Protein AF-A0A967D1V6-F1 (afdb_monomer)

Solvent-accessible surface area (backbone atoms only — not comparable to full-atom values): 13080 Å² total; per-residue (Å²): 108,70,68,60,48,43,65,72,72,38,47,68,62,53,46,51,56,51,61,68,43,44,42,32,48,25,26,16,44,15,38,32,35,36,51,56,28,43,52,64,69,48,50,85,86,68,91,74,77,91,52,61,77,61,50,56,58,48,54,73,52,49,85,46,85,62,50,64,58,55,52,51,50,52,51,53,54,54,52,47,70,74,40,61,78,92,48,40,65,54,30,52,52,26,25,51,49,18,46,49,53,45,52,50,49,51,50,48,28,56,50,35,40,59,50,28,75,75,36,96,59,70,64,72,45,48,49,48,28,53,46,54,49,51,51,51,52,49,51,48,52,51,51,55,53,54,54,55,37,48,77,79,41,65,50,62,68,58,41,51,51,53,51,50,51,49,54,52,50,52,50,52,50,52,52,53,42,57,75,67,65,56,70,87,76,50,83,60,50,62,57,35,48,43,54,43,41,37,53,47,15,53,48,26,50,47,45,53,72,42,92,64,59,56,70,57,59,53,44,51,46,52,51,48,48,47,50,40,51,52,52,48,52,52,52,51,56,56,62,75,73,112

Sequence (242 aa):
FAAMHLALSDPDEYSRIIGEAHGPISAFGGTFLMMVALKFFIDEDKSVDWIVGLETRLRRVSSIRGFEIAFVLIIIIAICHFLPEYKHAAFLMSAIMGLLVFMLVDGLGAYLDNIASNTAAMGARGGLGAFLYLEVLDASFSFDGVIGAFALTTNILLIAIGLGIGAMYVRSMTIMLVERGTLAEFLYLEHGAFYSIFSLSIIMFLQSLFHVPEILTGGIGIVLIGLAFYKSIQHNKANAAS

Radius of gyration: 20.05 Å; Cα contacts (8 Å, |Δi|>4): 182; chains: 1; bounding box: 51×46×55 Å

Secondary structure (DSSP, 8-state):
-HHHHHHHH-HHHHHHHHHHHHHHHHHHHHHHHHHHHHHHHH-TT-S--SSHHHHHHHHTTTTSTTHHHHHHHHHHHHHHHHS-GGGHHHHHHHHHHHHHHHHHHHHHHHHHHHHHHHSS-TTTTHHHHHHHHHHHHHHHHHHHHHHHHHHH---HHHHHHHHHHHHHHHHHHHHHHHHTTGGGG-TTHHHHHHHHHHHHHHHHHHHTTS---HHHHHHHHHHHHHHHHHHHHHHHHHHTT-

Nearest PDB structures (foldseek):
  4nqi-assembly2_C  TM=2.176E-01  e=5.664E-01  Dictyostelium discoideum
  7vcf-assembly1_W  TM=3.851E-01  e=7.035E+00  Chlamydomonas reinhardtii
  4nqi-assembly1_B  TM=2.012E-01  e=1.333E+00  Dictyostelium discoideum

Foldseek 3Di:
DVVVCCLVPPLPVVLVVVVVCLLLLLLLLLLLLLLVLLCVLLDPPDPDDPPCVVSVVSVVVSVDPCPSVVVSVVLLVVLLVLADPVCNVSSVVSNVVSVVLNCVLVVLLVVQCVVCVVDVPVPDRNVVSVVVVVVVNVVSVVSVQLSLVSVVDSNPVVSCVVVVVVVVVVVVVVVVCVVVVVPVQLPQQVVLVSVLSNLLSVVSSVCSNPPDNVCVNVVVSCVSNVVSVVVSVVVVVVVVVD

pLDDT: mean 70.45, std 13.35, range [38.53, 92.56]

Mean predicted aligned error: 12.5 Å

Structure (mmCIF, N/CA/C/O backbone):
data_AF-A0A967D1V6-F1
#
_entry.id   AF-A0A967D1V6-F1
#
loop_
_atom_site.group_PDB
_atom_site.id
_atom_site.type_symbol
_atom_site.label_atom_id
_atom_site.label_alt_id
_atom_site.label_comp_id
_atom_site.label_asym_id
_atom_site.label_entity_id
_atom_site.label_seq_id
_atom_site.pdbx_PDB_ins_code
_atom_site.Cartn_x
_atom_site.Cartn_y
_atom_site.Cartn_z
_atom_site.occupancy
_atom_site.B_iso_or_equiv
_atom_site.auth_seq_id
_atom_site.auth_comp_id
_atom_site.auth_asym_id
_atom_site.auth_atom_id
_atom_site.pdbx_PDB_model_num
ATOM 1 N N . PHE A 1 1 ? 9.064 23.057 -10.097 1.00 45.25 1 PHE A N 1
ATOM 2 C CA . PHE A 1 1 ? 8.672 23.887 -11.258 1.00 45.25 1 PHE A CA 1
ATOM 3 C C . PHE A 1 1 ? 8.813 23.161 -12.596 1.00 45.25 1 PHE A C 1
ATOM 5 O O . PHE A 1 1 ? 7.849 23.186 -13.345 1.00 45.25 1 PHE A O 1
ATOM 12 N N . ALA A 1 2 ? 9.911 22.440 -12.877 1.00 52.19 2 ALA A N 1
ATOM 13 C CA . ALA A 1 2 ? 10.034 21.628 -14.102 1.00 52.19 2 ALA A CA 1
ATOM 14 C C . ALA A 1 2 ? 8.954 20.531 -14.235 1.00 52.19 2 ALA A C 1
ATOM 16 O O . ALA A 1 2 ? 8.352 20.404 -15.290 1.00 52.19 2 ALA A O 1
ATOM 17 N N . ALA A 1 3 ? 8.620 19.823 -13.148 1.00 47.97 3 ALA A N 1
ATOM 18 C CA . ALA A 1 3 ? 7.552 18.813 -13.149 1.00 47.97 3 ALA A CA 1
ATOM 19 C C . ALA A 1 3 ? 6.151 19.395 -13.431 1.00 47.97 3 ALA A C 1
ATOM 21 O O . ALA A 1 3 ? 5.335 18.754 -14.078 1.00 47.97 3 ALA A O 1
ATOM 22 N N . MET A 1 4 ? 5.890 20.630 -12.990 1.00 50.59 4 MET A N 1
ATOM 23 C CA . MET A 1 4 ? 4.612 21.312 -13.226 1.00 50.59 4 MET A CA 1
ATOM 24 C C . MET A 1 4 ? 4.506 21.832 -14.665 1.00 50.59 4 MET A C 1
ATOM 26 O O . MET A 1 4 ? 3.420 21.840 -15.227 1.00 50.59 4 MET A O 1
ATOM 30 N N . HIS A 1 5 ? 5.629 22.227 -15.275 1.00 52.19 5 HIS A N 1
ATOM 31 C CA . HIS A 1 5 ? 5.665 22.609 -16.686 1.00 52.19 5 HIS A CA 1
ATOM 32 C C . HIS A 1 5 ? 5.600 21.382 -17.608 1.00 52.19 5 HIS A C 1
ATOM 34 O O . HIS A 1 5 ? 4.889 21.423 -18.599 1.00 52.19 5 HIS A O 1
ATOM 40 N N . LEU A 1 6 ? 6.238 20.264 -17.244 1.00 51.34 6 LEU A N 1
ATOM 41 C CA . LEU A 1 6 ? 6.146 18.999 -17.984 1.00 51.34 6 LEU A CA 1
ATOM 42 C C . LEU A 1 6 ? 4.724 18.408 -17.939 1.00 51.34 6 LEU A C 1
ATOM 44 O O . LEU A 1 6 ? 4.203 17.999 -18.968 1.00 51.34 6 LEU A O 1
ATOM 48 N N . ALA A 1 7 ? 4.060 18.457 -16.778 1.00 51.53 7 ALA A N 1
ATOM 49 C CA . ALA A 1 7 ? 2.675 17.999 -16.625 1.00 51.53 7 ALA A CA 1
ATOM 50 C C . ALA A 1 7 ? 1.642 18.849 -17.396 1.00 51.53 7 ALA A C 1
ATOM 52 O O . ALA A 1 7 ? 0.536 18.377 -17.649 1.00 51.53 7 ALA A O 1
ATOM 53 N N . LEU A 1 8 ? 1.980 20.098 -17.747 1.00 54.97 8 LEU A N 1
ATOM 54 C CA . LEU A 1 8 ? 1.104 21.014 -18.490 1.00 54.97 8 LEU A CA 1
ATOM 55 C C . LEU A 1 8 ? 1.452 21.117 -19.983 1.00 54.97 8 LEU A C 1
ATOM 57 O O . LEU A 1 8 ? 0.571 21.467 -20.764 1.00 54.97 8 LEU A O 1
ATOM 61 N N . SER A 1 9 ? 2.700 20.836 -20.372 1.00 57.09 9 SER A N 1
ATOM 62 C CA . SER A 1 9 ? 3.180 21.010 -21.749 1.00 57.09 9 SER A CA 1
ATOM 63 C C . SER A 1 9 ? 3.196 19.716 -22.571 1.00 57.09 9 SER A C 1
ATOM 65 O O . SER A 1 9 ? 2.951 19.810 -23.766 1.00 57.09 9 SER A O 1
ATOM 67 N N . ASP A 1 10 ? 3.411 18.536 -21.964 1.00 58.25 10 ASP A N 1
ATOM 68 C CA . ASP A 1 10 ? 3.432 17.239 -22.675 1.00 58.25 10 ASP A CA 1
ATOM 69 C C . ASP A 1 10 ? 2.822 16.095 -21.830 1.00 58.25 10 ASP A C 1
ATOM 71 O O . ASP A 1 10 ? 3.537 15.306 -21.198 1.00 58.25 10 ASP A O 1
ATOM 75 N N . PRO A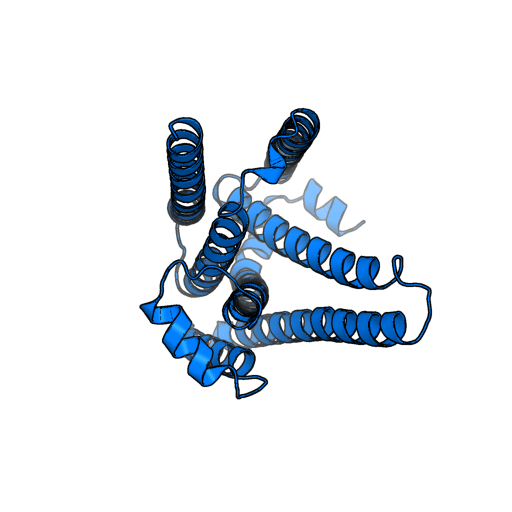 1 11 ? 1.480 15.969 -21.818 1.00 58.88 11 PRO A N 1
ATOM 76 C CA . PRO A 1 11 ? 0.772 14.900 -21.104 1.00 58.88 11 PRO A CA 1
ATOM 77 C C . PRO A 1 11 ? 1.202 13.490 -21.542 1.00 58.88 11 PRO A C 1
ATOM 79 O O . PRO A 1 11 ? 1.261 12.572 -20.722 1.00 58.88 11 PRO A O 1
ATOM 82 N N . ASP A 1 12 ? 1.548 13.328 -22.822 1.00 57.88 12 ASP A N 1
ATOM 83 C CA . ASP A 1 12 ? 1.896 12.036 -23.420 1.00 57.88 12 ASP A CA 1
ATOM 84 C C . ASP A 1 12 ? 3.281 11.535 -22.977 1.00 57.88 12 ASP A C 1
ATOM 86 O O . ASP A 1 12 ? 3.463 10.345 -22.704 1.00 57.88 12 ASP A O 1
ATOM 90 N N . GLU A 1 13 ? 4.263 12.432 -22.825 1.00 58.72 13 GLU A N 1
ATOM 91 C CA . GLU A 1 13 ? 5.601 12.058 -22.356 1.00 58.72 13 GLU A CA 1
ATOM 92 C C . GLU A 1 13 ? 5.607 11.728 -20.856 1.00 58.72 13 GLU A C 1
ATOM 94 O O . GLU A 1 13 ? 6.253 10.766 -20.432 1.00 58.72 13 GLU A O 1
ATOM 99 N N . TYR A 1 14 ? 4.812 12.445 -20.057 1.00 58.09 14 TYR A N 1
ATOM 100 C CA . TYR A 1 14 ? 4.611 12.120 -18.644 1.00 58.09 14 TYR A CA 1
ATOM 101 C C . TYR A 1 14 ? 3.912 10.764 -18.459 1.00 58.09 14 TYR A C 1
ATOM 103 O O . TYR A 1 14 ? 4.346 9.951 -17.640 1.00 58.09 14 TYR A O 1
ATOM 111 N N . SER A 1 15 ? 2.885 10.476 -19.268 1.00 56.59 15 SER A N 1
ATOM 112 C CA . SER A 1 15 ? 2.184 9.187 -19.241 1.00 56.59 15 SER A CA 1
ATOM 113 C C . SER A 1 15 ? 3.104 8.017 -19.608 1.00 56.59 15 SER A C 1
ATOM 115 O O . SER A 1 15 ? 2.985 6.942 -19.023 1.00 56.59 15 SER A O 1
ATOM 117 N N . ARG A 1 16 ? 4.051 8.216 -20.537 1.00 60.03 16 ARG A N 1
ATOM 118 C CA . ARG A 1 16 ? 5.054 7.202 -20.900 1.00 60.03 16 ARG A CA 1
ATOM 119 C C . ARG A 1 16 ? 6.014 6.900 -19.745 1.00 60.03 16 ARG A C 1
ATOM 121 O O . ARG A 1 16 ? 6.248 5.734 -19.442 1.00 60.03 16 ARG A O 1
ATOM 128 N N . ILE A 1 17 ? 6.522 7.935 -19.074 1.00 63.34 17 ILE A N 1
ATOM 129 C CA . ILE A 1 17 ? 7.435 7.787 -17.927 1.00 63.34 17 ILE A CA 1
ATOM 130 C C . ILE A 1 17 ? 6.728 7.101 -16.746 1.00 63.34 17 ILE A C 1
ATOM 132 O O . ILE A 1 17 ? 7.311 6.228 -16.103 1.00 63.34 17 ILE A O 1
ATOM 136 N N . ILE A 1 18 ? 5.461 7.440 -16.480 1.00 59.78 18 ILE A N 1
ATOM 137 C CA . ILE A 1 18 ? 4.664 6.771 -15.439 1.00 59.78 18 ILE A CA 1
ATOM 138 C C . ILE A 1 18 ? 4.352 5.316 -15.805 1.00 59.78 18 ILE A C 1
ATOM 140 O O . ILE A 1 18 ? 4.441 4.445 -14.939 1.00 59.78 18 ILE A O 1
ATOM 144 N N . GLY A 1 19 ? 4.056 5.027 -17.075 1.00 60.06 19 GLY A N 1
ATOM 145 C CA . GLY A 1 19 ? 3.835 3.658 -17.550 1.00 60.06 19 GLY A CA 1
ATOM 146 C C . GLY A 1 19 ? 5.054 2.751 -17.347 1.00 60.06 19 GLY A C 1
ATOM 147 O O . GLY A 1 19 ? 4.911 1.599 -16.942 1.00 60.06 19 GLY A O 1
ATOM 148 N N . GLU A 1 20 ? 6.267 3.274 -17.546 1.00 62.12 20 GLU A N 1
ATOM 149 C CA . GLU A 1 20 ? 7.513 2.540 -17.275 1.00 62.12 20 GLU A CA 1
ATOM 150 C C . GLU A 1 20 ? 7.802 2.384 -15.773 1.00 62.12 20 GLU A C 1
ATOM 152 O O . GLU A 1 20 ? 8.366 1.371 -15.349 1.00 62.12 20 GLU A O 1
ATOM 157 N N . ALA A 1 21 ? 7.364 3.342 -14.950 1.00 64.31 21 ALA A N 1
ATOM 158 C CA . ALA A 1 21 ? 7.509 3.291 -13.499 1.00 64.31 21 ALA A CA 1
ATOM 159 C C . ALA A 1 21 ? 6.519 2.330 -12.811 1.00 64.31 21 ALA A C 1
ATOM 161 O O . ALA A 1 21 ? 6.748 1.967 -11.659 1.00 64.31 21 ALA A O 1
ATOM 162 N N . HIS A 1 22 ? 5.468 1.862 -13.497 1.00 65.56 22 HIS A N 1
ATOM 163 C CA . HIS A 1 22 ? 4.421 1.015 -12.910 1.00 65.56 22 HIS A CA 1
ATOM 164 C C . HIS A 1 22 ? 4.969 -0.234 -12.197 1.00 65.56 22 HIS A C 1
ATOM 166 O O . HIS A 1 22 ? 4.627 -0.488 -11.048 1.00 65.56 22 HIS A O 1
ATOM 172 N N . GLY A 1 23 ? 5.891 -0.973 -12.824 1.00 74.69 23 GLY A N 1
ATOM 173 C CA . GLY A 1 23 ? 6.481 -2.177 -12.219 1.00 74.69 23 GLY A CA 1
ATOM 174 C C . GLY A 1 23 ? 7.208 -1.899 -10.891 1.00 74.69 23 GLY A C 1
ATOM 175 O O . GLY A 1 23 ? 6.881 -2.515 -9.876 1.00 74.69 23 GLY A O 1
ATOM 176 N N . PRO A 1 24 ? 8.171 -0.958 -10.859 1.00 77.31 24 PRO A N 1
ATOM 177 C CA . PRO A 1 24 ? 8.816 -0.507 -9.625 1.00 77.31 24 PRO A CA 1
ATOM 178 C C . PRO A 1 24 ? 7.832 -0.043 -8.544 1.00 77.31 24 PRO A C 1
ATOM 180 O O . PRO A 1 24 ? 8.031 -0.322 -7.365 1.00 77.31 24 PRO A O 1
ATOM 183 N N . ILE A 1 25 ? 6.769 0.656 -8.928 1.00 78.00 25 ILE A N 1
ATOM 184 C CA . ILE A 1 25 ? 5.772 1.180 -7.995 1.00 78.00 25 ILE A CA 1
ATOM 185 C C . ILE A 1 25 ? 4.969 0.046 -7.355 1.00 78.00 25 ILE A C 1
ATOM 187 O O . ILE A 1 25 ? 4.851 -0.015 -6.128 1.00 78.00 25 ILE A O 1
ATOM 191 N N . SER A 1 26 ? 4.465 -0.876 -8.172 1.00 80.31 26 SER A N 1
ATOM 192 C CA . SER A 1 26 ? 3.697 -2.018 -7.692 1.00 80.31 26 SER A CA 1
ATOM 193 C C . SER A 1 26 ? 4.549 -2.939 -6.811 1.00 80.31 26 SER A C 1
ATOM 195 O O . SER A 1 26 ? 4.049 -3.481 -5.828 1.00 80.31 26 SER A O 1
ATOM 197 N N . ALA A 1 27 ? 5.856 -3.043 -7.078 1.00 86.75 27 ALA A N 1
ATOM 198 C CA . ALA A 1 27 ? 6.804 -3.764 -6.226 1.00 86.75 27 ALA A CA 1
ATOM 199 C C . ALA A 1 27 ? 6.986 -3.107 -4.845 1.00 86.75 27 ALA A C 1
ATOM 201 O O . ALA A 1 27 ? 6.964 -3.796 -3.822 1.00 86.75 27 ALA A O 1
ATOM 202 N N . PHE A 1 28 ? 7.147 -1.778 -4.810 1.00 87.50 28 PHE A N 1
ATOM 203 C CA . PHE A 1 28 ? 7.264 -1.006 -3.569 1.00 87.50 28 PHE A CA 1
ATOM 204 C C . PHE A 1 28 ? 5.987 -1.117 -2.728 1.00 87.50 28 PHE A C 1
ATOM 206 O O . PHE A 1 28 ? 6.037 -1.562 -1.579 1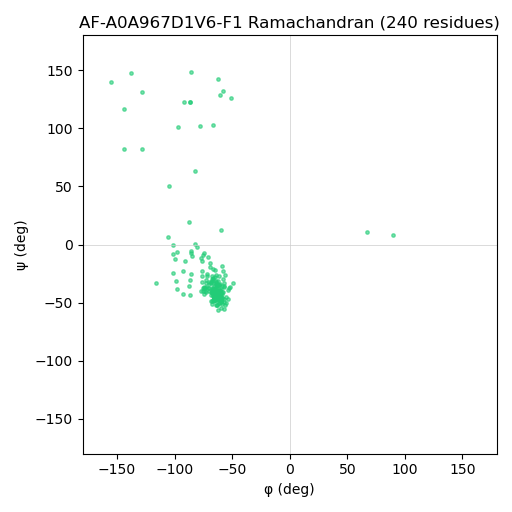.00 87.50 28 PHE A O 1
ATOM 213 N N . GLY A 1 29 ? 4.841 -0.761 -3.316 1.00 82.50 29 GLY A N 1
ATOM 214 C CA . GLY A 1 29 ? 3.555 -0.747 -2.622 1.00 82.50 29 GLY A CA 1
ATOM 215 C C . GLY A 1 29 ? 3.085 -2.148 -2.240 1.00 82.50 29 GLY A C 1
ATOM 216 O O . GLY A 1 29 ? 2.665 -2.358 -1.107 1.00 82.50 29 GLY A O 1
ATOM 217 N N . GLY A 1 30 ? 3.259 -3.138 -3.122 1.00 86.81 30 GLY A N 1
ATOM 218 C CA . GLY A 1 30 ? 2.951 -4.537 -2.827 1.00 86.81 30 GLY A CA 1
ATOM 219 C C . GLY A 1 30 ? 3.749 -5.062 -1.635 1.00 86.81 30 GLY A C 1
ATOM 220 O O . GLY A 1 30 ? 3.180 -5.680 -0.737 1.00 86.81 30 GLY A O 1
ATOM 221 N N . THR A 1 31 ? 5.043 -4.739 -1.558 1.00 90.12 31 THR A N 1
ATOM 222 C CA . THR A 1 31 ? 5.886 -5.125 -0.416 1.00 90.12 31 THR A CA 1
ATOM 223 C C . THR A 1 31 ? 5.449 -4.434 0.875 1.00 90.12 31 THR A C 1
ATOM 225 O O . THR A 1 31 ? 5.282 -5.097 1.899 1.00 90.12 31 THR A O 1
ATOM 228 N N . PHE A 1 32 ? 5.222 -3.119 0.830 1.00 87.75 32 PHE A N 1
ATOM 229 C CA . PHE A 1 32 ? 4.809 -2.332 1.992 1.00 87.75 32 PHE A CA 1
ATOM 230 C C . PHE A 1 32 ? 3.453 -2.795 2.550 1.00 87.75 32 PHE A C 1
ATOM 232 O O . PHE A 1 32 ? 3.330 -3.092 3.738 1.00 87.75 32 PHE A O 1
ATOM 239 N N . LEU A 1 33 ? 2.440 -2.929 1.690 1.00 85.88 33 LEU A N 1
ATOM 240 C CA . LEU A 1 33 ? 1.095 -3.347 2.088 1.00 85.88 33 LEU A CA 1
ATOM 241 C C . LEU A 1 33 ? 1.045 -4.806 2.549 1.00 85.88 33 LEU A C 1
ATOM 243 O O . LEU A 1 33 ? 0.274 -5.142 3.447 1.00 85.88 33 LEU A O 1
ATOM 247 N N . MET A 1 34 ? 1.872 -5.680 1.968 1.00 88.38 34 MET A N 1
ATOM 248 C CA . MET A 1 34 ? 1.994 -7.061 2.431 1.00 88.38 34 MET A CA 1
ATOM 249 C C . MET A 1 34 ? 2.536 -7.116 3.860 1.00 88.38 34 MET A C 1
ATOM 251 O O . MET A 1 34 ? 1.993 -7.848 4.683 1.00 88.38 34 MET A O 1
ATOM 255 N N . MET A 1 35 ? 3.555 -6.312 4.176 1.00 87.88 35 MET A N 1
ATOM 256 C CA . MET A 1 35 ? 4.083 -6.207 5.537 1.00 87.88 35 MET A CA 1
ATOM 257 C C . MET A 1 35 ? 3.030 -5.682 6.520 1.00 87.88 35 MET A C 1
ATOM 259 O O . MET A 1 35 ? 2.845 -6.277 7.578 1.00 87.88 35 MET A O 1
ATOM 263 N N . VAL A 1 36 ? 2.280 -4.640 6.142 1.00 81.94 36 VAL A N 1
ATOM 264 C CA . VAL A 1 36 ? 1.151 -4.113 6.932 1.00 81.94 36 VAL A CA 1
ATOM 265 C C . VAL A 1 36 ? 0.126 -5.206 7.244 1.00 81.94 36 VAL A C 1
ATOM 267 O O . VAL A 1 36 ? -0.260 -5.398 8.398 1.00 81.94 36 VAL A O 1
ATOM 270 N N . ALA A 1 37 ? -0.305 -5.943 6.220 1.00 81.38 37 ALA A N 1
ATOM 271 C CA . ALA A 1 37 ? -1.301 -6.991 6.379 1.00 81.38 37 ALA A CA 1
ATOM 272 C C . ALA A 1 37 ? -0.785 -8.158 7.234 1.00 81.38 37 ALA A C 1
ATOM 274 O O . ALA A 1 37 ? -1.485 -8.616 8.135 1.00 81.38 37 ALA A O 1
ATOM 275 N N . LEU A 1 38 ? 0.435 -8.637 6.977 1.00 82.25 38 LEU A N 1
ATOM 276 C CA . LEU A 1 38 ? 1.023 -9.758 7.713 1.00 82.25 38 LEU A CA 1
ATOM 277 C C . LEU A 1 38 ? 1.276 -9.416 9.174 1.00 82.25 38 LEU A C 1
ATOM 279 O O . LEU A 1 38 ? 0.938 -10.234 10.026 1.00 82.25 38 LEU A O 1
ATOM 283 N N . LYS A 1 39 ? 1.781 -8.211 9.462 1.00 78.44 39 LYS A N 1
ATOM 284 C CA . LYS A 1 39 ? 1.955 -7.744 10.836 1.00 78.44 39 LYS A CA 1
ATOM 285 C C . LYS A 1 39 ? 0.622 -7.786 11.583 1.00 78.44 39 LYS A C 1
ATOM 287 O O . LYS A 1 39 ? 0.542 -8.366 12.659 1.00 78.44 39 LYS A O 1
ATOM 292 N N . PHE A 1 40 ? -0.450 -7.281 10.968 1.00 74.88 40 PHE A N 1
ATOM 293 C CA . PHE A 1 40 ? -1.792 -7.364 11.546 1.00 74.88 40 PHE A CA 1
ATOM 294 C C . PHE A 1 40 ? -2.260 -8.814 11.751 1.00 74.88 40 PHE A C 1
ATOM 296 O O . PHE A 1 40 ? -2.900 -9.110 12.755 1.00 74.88 40 PHE A O 1
ATOM 303 N N . PHE A 1 41 ? -1.991 -9.740 10.825 1.00 69.38 41 PHE A N 1
ATOM 304 C CA . PHE A 1 41 ? -2.383 -11.152 10.973 1.00 69.38 41 PHE A CA 1
ATOM 305 C C . PHE A 1 41 ? -1.580 -11.929 12.023 1.00 69.38 41 PHE A C 1
ATOM 307 O O . PHE A 1 41 ? -2.081 -12.929 12.534 1.00 69.38 41 PHE A O 1
ATOM 314 N N . ILE A 1 42 ? -0.349 -11.507 12.309 1.00 64.75 42 ILE A N 1
ATOM 315 C CA . ILE A 1 42 ? 0.579 -12.191 13.219 1.00 64.75 42 ILE A CA 1
ATOM 316 C C . ILE A 1 42 ? 0.483 -11.648 14.654 1.00 64.75 42 ILE A C 1
ATOM 318 O O . ILE A 1 42 ? 0.816 -12.388 15.584 1.00 64.75 42 ILE A O 1
ATOM 322 N N . ASP A 1 43 ? -0.006 -10.416 14.839 1.00 63.25 43 ASP A N 1
ATOM 323 C CA . ASP A 1 43 ? -0.176 -9.795 16.157 1.00 63.25 43 ASP A CA 1
ATOM 324 C C . ASP A 1 43 ? -1.147 -10.589 17.058 1.00 63.25 43 ASP A C 1
ATOM 326 O O . ASP A 1 43 ? -2.255 -10.958 16.654 1.00 63.25 43 ASP A O 1
ATOM 330 N N . GLU A 1 44 ? -0.698 -10.889 18.281 1.00 47.31 44 GLU A N 1
ATOM 331 C CA . GLU A 1 44 ? -1.296 -11.872 19.204 1.00 47.31 44 GLU A CA 1
ATOM 332 C C . GLU A 1 44 ? -2.571 -11.378 19.917 1.00 47.31 44 GLU A C 1
ATOM 334 O O . GLU A 1 44 ? -3.304 -12.194 20.478 1.00 47.31 44 GLU A O 1
ATOM 339 N N . ASP A 1 45 ? -2.886 -10.080 19.849 1.00 46.50 45 ASP A N 1
ATOM 340 C CA . ASP A 1 45 ? -3.978 -9.432 20.601 1.00 46.50 45 ASP A CA 1
ATOM 341 C C . ASP A 1 45 ? -5.359 -9.472 19.911 1.00 46.50 45 ASP A C 1
ATOM 343 O O . ASP A 1 45 ? -6.277 -8.714 20.238 1.00 46.50 45 ASP A O 1
ATOM 347 N N . LYS A 1 46 ? -5.560 -10.379 18.950 1.00 44.38 46 LYS A N 1
ATOM 348 C CA . LYS A 1 46 ? -6.861 -10.528 18.286 1.00 44.38 46 LYS A CA 1
ATOM 349 C C . LYS A 1 46 ? -7.804 -11.467 19.020 1.00 44.38 46 LYS A C 1
ATOM 351 O O . LYS A 1 46 ? -7.548 -12.658 19.185 1.00 44.38 46 LYS A O 1
ATOM 356 N N . SER A 1 47 ? -8.962 -10.916 19.369 1.00 43.25 47 SER A N 1
ATOM 357 C CA . SER A 1 47 ? -10.065 -11.592 20.053 1.00 43.25 47 SER A CA 1
ATOM 358 C C . SER A 1 47 ? -11.038 -12.333 19.121 1.00 43.25 47 SER A C 1
ATOM 360 O O . SER A 1 47 ? -11.888 -13.069 19.623 1.00 43.25 47 SER A O 1
ATOM 362 N N . VAL A 1 48 ? -10.927 -12.200 17.789 1.00 44.44 48 VAL A N 1
ATOM 363 C CA . VAL A 1 48 ? -11.813 -12.885 16.827 1.00 44.44 48 VAL A CA 1
ATOM 364 C C . VAL A 1 48 ? -11.056 -13.302 15.556 1.00 44.44 48 VAL A C 1
ATOM 366 O O . VAL A 1 48 ? -10.584 -12.457 14.797 1.00 44.44 48 VAL A O 1
ATOM 369 N N . ASP A 1 49 ? -10.975 -14.613 15.309 1.00 45.88 49 ASP A N 1
ATOM 370 C CA . ASP A 1 49 ? -10.408 -15.214 14.092 1.00 45.88 49 ASP A CA 1
ATOM 371 C C . ASP A 1 49 ? -11.513 -15.430 13.041 1.00 45.88 49 ASP A C 1
ATOM 373 O O . ASP A 1 49 ? -12.504 -16.122 13.299 1.00 45.88 49 ASP A O 1
ATOM 377 N N . TRP A 1 50 ? -11.366 -14.856 11.841 1.00 44.50 50 TRP A N 1
ATOM 378 C CA . TRP A 1 50 ? -12.346 -15.014 10.752 1.00 44.50 50 TRP A CA 1
ATOM 379 C C . TRP A 1 50 ? -12.071 -16.267 9.906 1.00 44.50 50 TRP A C 1
ATOM 381 O O . TRP A 1 50 ? -13.010 -16.902 9.421 1.00 44.50 50 TRP A O 1
ATOM 391 N N . ILE A 1 51 ? -10.803 -16.682 9.773 1.00 49.47 51 ILE A N 1
ATOM 392 C CA . ILE A 1 51 ? -10.399 -17.908 9.068 1.00 49.47 51 ILE A CA 1
ATOM 393 C C . ILE A 1 51 ? -9.496 -18.726 9.995 1.00 49.47 51 ILE A C 1
ATOM 395 O O . ILE A 1 51 ? -8.270 -18.760 9.864 1.00 49.47 51 ILE A O 1
ATOM 399 N N . VAL A 1 52 ? -10.141 -19.480 10.889 1.00 47.31 52 VAL A N 1
ATOM 400 C CA . VAL A 1 52 ? -9.508 -20.312 11.930 1.00 47.31 52 VAL A CA 1
ATOM 401 C C . VAL A 1 52 ? -8.383 -21.206 11.375 1.00 47.31 52 VAL A C 1
ATOM 403 O O . VAL A 1 52 ? -7.384 -21.441 12.046 1.00 47.31 52 VAL A O 1
ATOM 406 N N . GLY A 1 53 ? -8.475 -21.687 10.131 1.00 47.22 53 GLY A N 1
ATOM 407 C CA . GLY A 1 53 ? -7.480 -22.597 9.544 1.00 47.22 53 GLY A CA 1
ATOM 408 C C . GLY A 1 53 ? -6.138 -21.961 9.143 1.00 47.22 53 GLY A C 1
ATOM 409 O O . GLY A 1 53 ? -5.098 -22.610 9.286 1.00 47.22 53 GLY A O 1
ATOM 410 N N . LEU A 1 54 ? -6.148 -20.723 8.636 1.00 52.59 54 LEU A N 1
ATOM 411 C CA . LEU A 1 54 ? -4.933 -20.022 8.198 1.00 52.59 54 LEU A CA 1
ATOM 412 C C . LEU A 1 54 ? -4.285 -19.299 9.389 1.00 52.59 54 LEU A C 1
ATOM 414 O O . LEU A 1 54 ? -3.084 -19.445 9.612 1.00 52.59 54 LEU A O 1
ATOM 418 N N . GLU A 1 55 ? -5.106 -18.635 10.209 1.00 49.78 55 GLU A N 1
ATOM 419 C CA . GLU A 1 55 ? -4.686 -17.878 11.397 1.00 49.78 55 GLU A CA 1
ATOM 420 C C . GLU A 1 55 ? -4.079 -18.793 12.477 1.00 49.78 55 GLU A C 1
ATOM 422 O O . GLU A 1 55 ? -3.023 -18.477 13.019 1.00 49.78 55 GLU A O 1
ATOM 427 N N . THR A 1 56 ? -4.624 -19.997 12.719 1.00 52.53 56 THR A N 1
ATOM 428 C CA . THR A 1 56 ? -4.070 -20.918 13.742 1.00 52.53 56 THR A CA 1
ATOM 429 C C . THR A 1 56 ? -2.708 -21.511 13.346 1.00 52.53 56 THR A C 1
ATOM 431 O O . THR A 1 56 ? -1.865 -21.777 14.208 1.00 52.53 56 THR A O 1
ATOM 434 N N . ARG A 1 57 ? -2.450 -21.728 12.044 1.00 53.88 57 ARG A N 1
ATOM 435 C CA . ARG A 1 57 ? -1.127 -22.177 11.563 1.00 53.88 57 ARG A CA 1
ATOM 436 C C . ARG A 1 57 ? -0.100 -21.052 11.616 1.00 53.88 57 ARG A C 1
ATOM 438 O O . ARG A 1 57 ? 1.033 -21.318 12.006 1.00 53.88 57 ARG A O 1
ATOM 445 N N . LEU A 1 58 ? -0.503 -19.831 11.266 1.00 52.81 58 LEU A N 1
ATOM 446 C CA . LEU A 1 58 ? 0.357 -18.651 11.330 1.00 52.81 58 LEU A CA 1
ATOM 447 C C . LEU A 1 58 ? 0.721 -18.303 12.783 1.00 52.81 58 LEU A C 1
ATOM 449 O O . LEU A 1 58 ? 1.889 -18.062 13.077 1.00 52.81 58 LEU A O 1
ATOM 453 N N . ARG A 1 59 ? -0.233 -18.421 13.720 1.00 52.06 59 ARG A N 1
ATOM 454 C CA . ARG A 1 59 ? -0.021 -18.169 15.157 1.00 52.06 59 ARG A CA 1
ATOM 455 C C . ARG A 1 59 ? 1.023 -19.096 15.784 1.00 52.06 59 ARG A C 1
ATOM 457 O O . ARG A 1 59 ? 1.816 -18.666 16.610 1.00 52.06 59 ARG A O 1
ATOM 464 N N . ARG A 1 60 ? 1.112 -20.356 15.338 1.00 51.41 60 ARG A N 1
ATOM 465 C CA . ARG A 1 60 ? 2.151 -21.298 15.805 1.00 51.41 60 ARG A CA 1
ATOM 466 C C . ARG A 1 60 ? 3.565 -20.920 15.328 1.00 51.41 60 ARG A C 1
ATOM 468 O O . ARG A 1 60 ? 4.542 -21.376 15.912 1.00 51.41 60 ARG A O 1
ATOM 475 N N . VAL A 1 61 ? 3.671 -20.102 14.281 1.00 51.09 61 VAL A N 1
ATOM 476 C CA . VAL A 1 61 ? 4.938 -19.626 13.697 1.00 51.09 61 VAL A CA 1
ATOM 477 C C . VAL A 1 61 ? 5.290 -18.202 14.173 1.00 51.09 61 VAL A C 1
ATOM 479 O O . VAL A 1 61 ? 6.446 -17.800 14.069 1.00 51.09 61 VAL A O 1
ATOM 482 N N . SER A 1 62 ? 4.343 -17.489 14.803 1.00 48.25 62 SER A N 1
ATOM 483 C CA . SER A 1 62 ? 4.511 -16.135 15.374 1.00 48.25 62 SER A CA 1
ATOM 484 C C . SER A 1 62 ? 5.623 -16.032 16.437 1.00 48.25 62 SER A C 1
ATOM 486 O O . SER A 1 62 ? 6.248 -14.988 16.601 1.00 48.25 62 SER A O 1
ATOM 488 N N . SER A 1 63 ? 5.994 -17.149 17.081 1.00 52.59 63 SER A N 1
ATOM 489 C CA . SER A 1 63 ? 7.122 -17.196 18.029 1.00 52.59 63 SER A CA 1
ATOM 490 C C . SER A 1 63 ? 8.472 -16.781 17.415 1.00 52.59 63 SER A C 1
ATOM 492 O O . SER A 1 63 ? 9.405 -16.478 18.165 1.00 52.59 63 SER A O 1
ATOM 494 N N . ILE A 1 64 ? 8.618 -16.792 16.086 1.00 59.22 64 ILE A N 1
ATOM 495 C CA . ILE A 1 64 ? 9.848 -16.388 15.400 1.00 59.22 64 ILE A CA 1
ATOM 496 C C . ILE A 1 64 ? 9.702 -14.933 14.940 1.00 59.22 64 ILE A C 1
ATOM 498 O O . ILE A 1 64 ? 9.100 -14.648 13.903 1.00 59.22 64 ILE A O 1
ATOM 502 N N . ARG A 1 65 ? 10.310 -14.004 15.693 1.00 62.78 65 ARG A N 1
ATOM 503 C CA . ARG A 1 65 ? 10.454 -12.599 15.274 1.00 62.78 65 ARG A CA 1
ATOM 504 C C . ARG A 1 65 ? 11.058 -12.533 13.866 1.00 62.78 65 ARG A C 1
ATOM 506 O O . ARG A 1 65 ? 12.122 -13.098 13.626 1.00 62.78 65 ARG A O 1
ATOM 513 N N . GLY A 1 66 ? 10.389 -11.825 12.956 1.00 71.06 66 GLY A N 1
ATOM 514 C CA . GLY A 1 66 ? 10.853 -11.626 11.579 1.00 71.06 66 GLY A CA 1
ATOM 515 C C . GLY A 1 66 ? 10.396 -12.683 10.567 1.00 71.06 66 GLY A C 1
ATOM 516 O O . GLY A 1 66 ? 10.839 -12.640 9.419 1.00 71.06 66 GLY A O 1
ATOM 517 N N . PHE A 1 67 ? 9.498 -13.605 10.940 1.00 79.25 67 PHE A N 1
ATOM 518 C CA . PHE A 1 67 ? 8.897 -14.540 9.981 1.00 79.25 67 PHE A CA 1
ATOM 519 C C . PHE A 1 67 ? 8.175 -13.821 8.830 1.00 79.25 67 PHE A C 1
ATOM 521 O O . PHE A 1 67 ? 8.324 -14.209 7.675 1.00 79.25 67 PHE A O 1
ATOM 528 N N . GLU A 1 68 ? 7.451 -12.743 9.130 1.00 82.38 68 GLU A N 1
ATOM 529 C CA . GLU A 1 68 ? 6.794 -11.881 8.138 1.00 82.38 68 GLU A CA 1
ATOM 530 C C . GLU A 1 68 ? 7.772 -11.344 7.083 1.00 82.38 68 GLU A C 1
ATOM 532 O O . GLU A 1 68 ? 7.515 -11.469 5.887 1.00 82.38 68 GLU A O 1
ATOM 537 N N . ILE A 1 69 ? 8.945 -10.862 7.508 1.00 86.88 69 ILE A N 1
ATOM 538 C CA . ILE A 1 69 ? 9.991 -10.357 6.612 1.00 86.88 69 ILE A CA 1
ATOM 539 C C . ILE A 1 69 ? 10.507 -11.490 5.724 1.00 86.88 69 ILE A C 1
ATOM 541 O O . ILE A 1 69 ? 10.623 -11.326 4.511 1.00 86.88 69 ILE A O 1
ATOM 545 N N . ALA A 1 70 ? 10.798 -12.655 6.311 1.00 85.75 70 ALA A N 1
ATOM 546 C CA . ALA A 1 70 ? 11.273 -13.814 5.561 1.00 85.75 70 ALA A CA 1
ATOM 547 C C . ALA A 1 70 ? 10.238 -14.285 4.526 1.00 85.75 70 ALA A C 1
ATOM 549 O O . ALA A 1 70 ? 10.593 -14.580 3.386 1.00 85.75 70 ALA A O 1
ATOM 550 N N . PHE A 1 71 ? 8.959 -14.310 4.897 1.00 86.50 71 PHE A N 1
ATOM 551 C CA . PHE A 1 71 ? 7.865 -14.673 4.006 1.00 86.50 71 PHE A CA 1
ATOM 552 C C . PHE A 1 71 ? 7.737 -13.695 2.830 1.00 86.50 71 PHE A C 1
ATOM 554 O O . PHE A 1 71 ? 7.655 -14.121 1.677 1.00 86.50 71 PHE A O 1
ATOM 561 N N . VAL A 1 72 ? 7.803 -12.389 3.097 1.00 90.25 72 VAL A N 1
ATOM 562 C CA . VAL A 1 72 ? 7.771 -11.359 2.051 1.00 90.25 72 VAL A CA 1
ATOM 563 C C . VAL A 1 72 ? 8.988 -11.451 1.132 1.00 90.25 72 VAL A C 1
ATOM 565 O O . VAL A 1 72 ? 8.835 -11.391 -0.086 1.00 90.25 72 VAL A O 1
ATOM 568 N N . LEU A 1 73 ? 10.184 -11.689 1.673 1.00 90.38 73 LEU A N 1
ATOM 569 C CA . LEU A 1 73 ? 11.389 -11.901 0.867 1.00 90.38 73 LEU A CA 1
ATOM 570 C C . LEU A 1 73 ? 11.266 -13.124 -0.051 1.00 90.38 73 LEU A C 1
ATOM 572 O O . LEU A 1 73 ? 11.669 -13.050 -1.210 1.00 90.38 73 LEU A O 1
ATOM 576 N N . ILE A 1 74 ? 10.670 -14.224 0.419 1.00 90.19 74 ILE A N 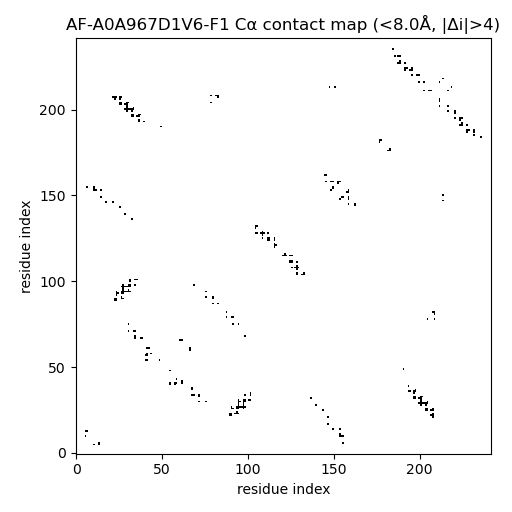1
ATOM 577 C CA . ILE A 1 74 ? 10.403 -15.404 -0.419 1.00 90.19 74 ILE A CA 1
ATOM 578 C C . ILE A 1 74 ? 9.467 -15.045 -1.578 1.00 90.19 74 ILE A C 1
ATOM 580 O O . ILE A 1 74 ? 9.729 -15.444 -2.712 1.00 90.19 74 ILE A O 1
ATOM 584 N N . ILE A 1 75 ? 8.411 -14.267 -1.322 1.00 89.81 75 ILE A N 1
ATOM 585 C CA . ILE A 1 75 ? 7.489 -13.795 -2.366 1.00 89.81 75 ILE A CA 1
ATOM 586 C C . ILE A 1 75 ? 8.221 -12.916 -3.385 1.00 89.81 75 ILE A C 1
ATOM 588 O O . ILE A 1 75 ? 8.085 -13.139 -4.587 1.00 89.81 75 ILE A O 1
ATOM 592 N N . ILE A 1 76 ? 9.036 -11.962 -2.926 1.00 91.62 76 ILE A N 1
ATOM 593 C CA . ILE A 1 76 ? 9.827 -11.081 -3.797 1.00 91.62 76 ILE A CA 1
ATOM 594 C C . ILE A 1 76 ? 10.763 -11.907 -4.687 1.00 91.62 76 ILE A C 1
ATOM 596 O O . ILE A 1 76 ? 10.811 -11.682 -5.896 1.00 91.62 76 ILE A O 1
ATOM 600 N N . ILE A 1 77 ? 11.473 -12.885 -4.115 1.00 90.56 77 ILE A N 1
ATOM 601 C CA . ILE A 1 77 ? 12.372 -13.778 -4.861 1.00 90.56 77 ILE A CA 1
ATOM 602 C C . ILE A 1 77 ? 11.586 -14.597 -5.890 1.00 90.56 77 ILE A C 1
ATOM 604 O O . ILE A 1 77 ? 12.006 -14.689 -7.045 1.00 90.56 77 ILE A O 1
ATOM 608 N N . ALA A 1 78 ? 10.439 -15.159 -5.500 1.00 90.81 78 ALA A N 1
ATOM 609 C CA . ALA A 1 78 ? 9.594 -15.936 -6.397 1.00 90.81 78 ALA A CA 1
ATOM 610 C C . ALA A 1 78 ? 9.130 -15.091 -7.590 1.00 90.81 78 ALA A C 1
ATOM 612 O O . ALA A 1 78 ? 9.315 -15.498 -8.733 1.00 90.81 78 ALA A O 1
ATOM 613 N N . ILE A 1 79 ? 8.601 -13.890 -7.345 1.00 87.44 79 ILE A N 1
ATOM 614 C CA . ILE A 1 79 ? 8.124 -12.987 -8.402 1.00 87.44 79 ILE A CA 1
ATOM 615 C C . ILE A 1 79 ? 9.273 -12.526 -9.293 1.00 87.44 79 ILE A C 1
ATOM 617 O O . ILE A 1 79 ? 9.127 -12.522 -10.512 1.00 87.44 79 ILE A O 1
ATOM 621 N N . CYS A 1 80 ? 10.430 -12.202 -8.711 1.00 87.38 80 CYS A N 1
ATOM 622 C CA . CYS A 1 80 ? 11.613 -11.825 -9.477 1.00 87.38 80 CYS A CA 1
ATOM 623 C C . CYS A 1 80 ? 12.018 -12.927 -10.465 1.00 87.38 80 CYS A C 1
ATOM 625 O O . CYS A 1 80 ? 12.434 -12.619 -11.577 1.00 87.38 80 CYS A O 1
ATOM 627 N N . HIS A 1 81 ? 11.851 -14.203 -10.103 1.00 87.06 81 HIS A N 1
ATOM 628 C CA . HIS A 1 81 ? 12.155 -15.321 -10.996 1.00 87.06 81 HIS A CA 1
ATOM 629 C C . HIS A 1 81 ? 11.208 -15.412 -12.203 1.00 87.06 81 HIS A C 1
ATOM 631 O O . HIS A 1 81 ? 11.626 -15.824 -13.281 1.00 87.06 81 HIS A O 1
ATOM 637 N N . PHE A 1 82 ? 9.948 -15.002 -12.043 1.00 86.25 82 PHE A N 1
ATOM 638 C CA . PHE A 1 82 ? 8.966 -14.955 -13.133 1.00 86.25 82 PHE A CA 1
ATOM 639 C C . PHE A 1 82 ? 9.040 -13.667 -13.967 1.00 86.25 82 PHE A C 1
ATOM 641 O O . PHE A 1 82 ? 8.397 -13.573 -15.013 1.00 86.25 82 PHE A O 1
ATOM 648 N N . LEU A 1 83 ? 9.810 -12.673 -13.522 1.00 83.62 83 LEU A N 1
ATOM 649 C CA . LEU A 1 83 ? 9.953 -11.387 -14.193 1.00 83.62 83 LEU A CA 1
ATOM 650 C C . LEU A 1 83 ? 11.044 -11.456 -15.285 1.00 83.62 83 LEU A C 1
ATOM 652 O O . LEU A 1 83 ? 12.030 -12.172 -15.115 1.00 83.62 83 LEU A O 1
ATOM 656 N N . PRO A 1 84 ? 10.938 -10.704 -16.396 1.00 83.12 84 PRO A N 1
ATOM 657 C CA . PRO A 1 84 ? 12.024 -10.610 -17.373 1.00 83.12 84 PRO A CA 1
ATOM 658 C C . PRO A 1 84 ? 13.310 -10.002 -16.786 1.00 83.12 84 PRO A C 1
ATOM 660 O O . PRO A 1 84 ? 13.238 -9.033 -16.028 1.00 83.12 84 PRO A O 1
ATOM 663 N N . GLU A 1 85 ? 14.482 -10.503 -17.201 1.00 80.12 85 GLU A N 1
ATOM 664 C CA . GLU A 1 85 ? 15.805 -10.133 -16.649 1.00 80.12 85 GLU A CA 1
ATOM 665 C C . GLU A 1 85 ? 16.066 -8.618 -16.612 1.00 80.12 85 GLU A C 1
ATOM 667 O O . GLU A 1 85 ? 16.623 -8.092 -15.650 1.00 80.12 85 GLU A O 1
ATOM 672 N N . TYR A 1 86 ? 15.591 -7.879 -17.617 1.00 80.88 86 TYR A N 1
ATOM 673 C CA . TYR A 1 86 ? 15.797 -6.431 -17.706 1.00 80.88 86 TYR A CA 1
ATOM 674 C C . TYR A 1 86 ? 15.032 -5.618 -16.642 1.00 80.88 86 TYR A C 1
ATOM 676 O O . TYR A 1 86 ? 15.362 -4.455 -16.420 1.00 80.88 86 TYR A O 1
ATOM 684 N N . LYS A 1 87 ? 14.030 -6.201 -15.963 1.00 82.00 87 LYS A N 1
ATOM 685 C CA . LYS A 1 87 ? 13.249 -5.537 -14.899 1.00 82.00 87 LYS A CA 1
ATOM 686 C C . LYS A 1 87 ? 13.673 -5.934 -13.481 1.00 82.00 87 LYS A C 1
ATOM 688 O O . LYS A 1 87 ? 13.208 -5.311 -12.528 1.00 82.00 87 LYS A O 1
ATOM 693 N N . HIS A 1 88 ? 14.552 -6.930 -13.319 1.00 85.50 88 HIS A N 1
ATOM 694 C CA . HIS A 1 88 ? 14.926 -7.485 -12.006 1.00 85.50 88 HIS A CA 1
ATOM 695 C C . HIS A 1 88 ? 15.485 -6.432 -11.054 1.00 85.50 88 HIS A C 1
ATOM 697 O O . HIS A 1 88 ? 15.025 -6.324 -9.921 1.00 85.50 88 HIS A O 1
ATOM 703 N N . ALA A 1 89 ? 16.444 -5.629 -11.521 1.00 85.75 89 ALA A N 1
ATOM 704 C CA . ALA A 1 89 ? 17.108 -4.631 -10.685 1.00 85.75 89 ALA A CA 1
ATOM 705 C C . ALA A 1 89 ? 16.127 -3.571 -10.164 1.00 85.75 89 ALA A C 1
ATOM 707 O O . ALA A 1 89 ? 16.131 -3.255 -8.977 1.00 85.75 89 ALA A O 1
ATOM 708 N N . ALA A 1 90 ? 15.257 -3.060 -11.040 1.00 85.81 90 ALA A N 1
ATOM 709 C CA . ALA A 1 90 ? 14.276 -2.044 -10.678 1.00 85.81 90 ALA A CA 1
ATOM 710 C C . ALA A 1 90 ? 13.205 -2.601 -9.724 1.00 85.81 90 ALA A C 1
ATOM 712 O O . ALA A 1 90 ? 12.860 -1.950 -8.741 1.00 85.81 90 ALA A O 1
ATOM 713 N N . PHE A 1 91 ? 12.734 -3.828 -9.969 1.00 88.06 91 PHE A N 1
ATOM 714 C CA . PHE A 1 91 ? 11.773 -4.510 -9.103 1.00 88.06 91 PHE A CA 1
ATOM 715 C C . PHE A 1 91 ? 12.347 -4.778 -7.707 1.00 88.06 91 PHE A C 1
ATOM 717 O O . PHE A 1 91 ? 11.745 -4.386 -6.710 1.00 88.06 91 PHE A O 1
ATOM 724 N N . LEU A 1 92 ? 13.531 -5.397 -7.625 1.00 90.50 92 LEU A N 1
ATOM 725 C CA . LEU A 1 92 ? 14.180 -5.723 -6.353 1.00 90.50 92 LEU A CA 1
ATOM 726 C C . LEU A 1 92 ? 14.508 -4.469 -5.548 1.00 90.50 92 LEU A C 1
ATOM 728 O O . LEU A 1 92 ? 14.237 -4.433 -4.351 1.00 90.50 92 LEU A O 1
ATOM 732 N N . MET A 1 93 ? 15.054 -3.435 -6.195 1.00 90.56 93 MET A N 1
ATOM 733 C CA . MET A 1 93 ? 15.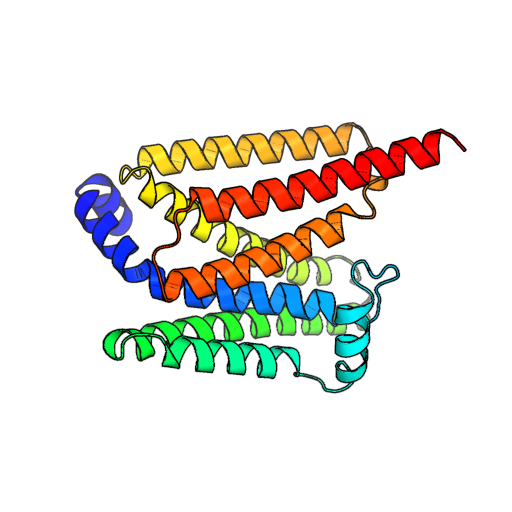379 -2.177 -5.527 1.00 90.56 93 MET A CA 1
ATOM 734 C C . MET A 1 93 ? 14.129 -1.545 -4.914 1.00 90.56 93 MET A C 1
ATOM 736 O O . MET A 1 93 ? 14.134 -1.192 -3.736 1.00 90.56 93 MET A O 1
ATOM 740 N N . SER A 1 94 ? 13.036 -1.460 -5.672 1.00 89.62 94 SER A N 1
ATOM 741 C CA . SER A 1 94 ? 11.779 -0.918 -5.161 1.00 89.62 94 SER A CA 1
ATOM 742 C C . SER A 1 94 ? 11.148 -1.771 -4.067 1.00 89.62 94 SER A C 1
ATOM 744 O O . SER A 1 94 ? 10.675 -1.222 -3.074 1.00 89.62 94 SER A O 1
ATOM 746 N N . ALA A 1 95 ? 11.166 -3.099 -4.203 1.00 91.00 95 ALA A N 1
ATOM 747 C CA . ALA A 1 95 ? 10.637 -4.002 -3.185 1.00 91.00 95 ALA A CA 1
ATOM 748 C C . ALA A 1 95 ? 11.421 -3.869 -1.868 1.00 91.00 95 ALA A C 1
ATOM 750 O O . ALA A 1 95 ? 10.836 -3.693 -0.801 1.00 91.00 95 ALA A O 1
ATOM 751 N N . ILE A 1 96 ? 12.756 -3.851 -1.941 1.00 92.56 96 ILE A N 1
ATOM 752 C CA . ILE A 1 96 ? 13.628 -3.640 -0.778 1.00 92.56 96 ILE A CA 1
ATOM 753 C C . ILE A 1 96 ? 13.388 -2.262 -0.157 1.00 92.56 96 ILE A C 1
ATOM 755 O O . ILE A 1 96 ? 13.334 -2.155 1.065 1.00 92.56 96 ILE A O 1
ATOM 759 N N . MET A 1 97 ? 13.203 -1.214 -0.965 1.00 90.19 97 MET A N 1
ATOM 760 C CA . MET A 1 97 ? 12.862 0.113 -0.447 1.00 90.19 97 MET A CA 1
ATOM 761 C C . MET A 1 97 ? 11.501 0.124 0.254 1.00 90.19 97 MET A C 1
ATOM 763 O O . MET A 1 97 ? 11.384 0.735 1.311 1.00 90.19 97 MET A O 1
ATOM 767 N N . GLY A 1 98 ? 10.502 -0.595 -0.267 1.00 87.75 98 GLY A N 1
ATOM 768 C CA . GLY A 1 98 ? 9.203 -0.764 0.393 1.00 87.75 98 GLY A CA 1
ATOM 769 C C . GLY A 1 98 ? 9.335 -1.446 1.753 1.00 87.75 98 GLY A C 1
ATOM 770 O O . GLY A 1 98 ? 8.800 -0.960 2.750 1.00 87.75 98 GLY A O 1
ATOM 771 N N . LEU A 1 99 ? 10.126 -2.521 1.816 1.00 91.00 99 LEU A N 1
ATOM 772 C CA . LEU A 1 99 ? 10.446 -3.225 3.060 1.00 91.00 99 LEU A CA 1
ATOM 773 C C . LEU A 1 99 ? 11.189 -2.319 4.058 1.00 91.00 99 LEU A C 1
ATOM 775 O O . LEU A 1 99 ? 10.875 -2.317 5.247 1.00 91.00 99 LEU A O 1
ATOM 779 N N . LEU A 1 100 ? 12.164 -1.543 3.580 1.00 90.75 100 LEU A N 1
ATOM 780 C CA . LEU A 1 100 ? 12.963 -0.628 4.394 1.00 90.75 100 LEU A CA 1
ATOM 781 C C . LEU A 1 100 ? 12.089 0.485 4.976 1.00 90.75 100 LEU A C 1
ATOM 783 O O . LEU A 1 100 ? 12.155 0.740 6.176 1.00 90.75 100 LEU A O 1
ATOM 787 N N . VAL A 1 101 ? 11.248 1.121 4.155 1.00 87.69 101 VAL A N 1
ATOM 788 C CA . VAL A 1 101 ? 10.317 2.166 4.606 1.00 87.69 101 VAL A CA 1
ATOM 789 C C . VAL A 1 101 ? 9.354 1.609 5.648 1.00 87.69 101 VAL A C 1
ATOM 791 O O . VAL A 1 101 ? 9.186 2.239 6.689 1.00 87.69 101 VAL A O 1
ATOM 794 N N . PHE A 1 102 ? 8.788 0.418 5.424 1.00 86.69 102 PHE A N 1
ATOM 795 C CA . PHE A 1 102 ? 7.951 -0.242 6.426 1.00 86.69 102 PHE A CA 1
ATOM 796 C C . PHE A 1 102 ? 8.702 -0.420 7.749 1.00 86.69 102 PHE A C 1
ATOM 798 O O . PHE A 1 102 ? 8.226 0.021 8.788 1.00 86.69 102 PHE A O 1
ATOM 805 N N . MET A 1 103 ? 9.905 -0.996 7.708 1.00 87.31 103 MET A N 1
ATOM 806 C CA . MET A 1 103 ? 10.705 -1.254 8.906 1.00 87.31 103 MET A CA 1
ATOM 807 C C . MET A 1 103 ? 11.106 0.030 9.641 1.00 87.31 103 MET A C 1
ATOM 809 O O . MET A 1 103 ? 11.161 0.039 10.869 1.00 87.31 103 MET A O 1
ATOM 813 N N . LEU A 1 104 ? 11.368 1.123 8.917 1.00 86.88 104 LEU A N 1
ATOM 814 C CA . LEU A 1 104 ? 11.640 2.425 9.523 1.00 86.88 104 LEU A CA 1
ATOM 815 C C . LEU A 1 104 ? 10.404 3.000 10.206 1.00 86.88 104 LEU A C 1
ATOM 817 O O . LEU A 1 104 ? 10.511 3.439 11.345 1.00 86.88 104 LEU A O 1
ATOM 821 N N . VAL A 1 105 ? 9.250 3.007 9.537 1.00 83.19 105 VAL A N 1
ATOM 822 C CA . VAL A 1 105 ? 7.996 3.514 10.118 1.00 83.19 105 VAL A CA 1
ATOM 823 C C . VAL A 1 105 ? 7.619 2.693 11.348 1.00 83.19 105 VAL A C 1
ATOM 825 O O . VAL A 1 105 ? 7.310 3.257 12.396 1.00 83.19 105 VAL A O 1
ATOM 828 N N . ASP A 1 106 ? 7.730 1.371 11.242 1.00 81.25 106 ASP A N 1
ATOM 829 C CA . ASP A 1 106 ? 7.423 0.444 12.320 1.00 81.25 106 ASP A CA 1
ATOM 830 C C . ASP A 1 106 ? 8.377 0.589 13.512 1.00 81.25 106 ASP A C 1
ATOM 832 O O . ASP A 1 106 ? 7.958 0.738 14.662 1.00 81.25 106 ASP A O 1
ATOM 836 N N . GLY A 1 107 ? 9.681 0.636 13.230 1.00 82.19 107 GLY A N 1
ATOM 837 C CA . GLY A 1 107 ? 10.717 0.842 14.234 1.00 82.19 107 GLY A CA 1
ATOM 838 C C . GLY A 1 107 ? 10.621 2.209 14.910 1.00 82.19 107 GLY A C 1
ATOM 839 O O . GLY A 1 107 ? 10.820 2.305 16.121 1.00 82.19 107 GLY A O 1
ATOM 840 N N . LEU A 1 108 ? 10.273 3.264 14.165 1.00 82.00 108 LEU A N 1
ATOM 841 C CA . LEU A 1 108 ? 10.007 4.590 14.725 1.00 82.00 108 LEU A CA 1
ATOM 842 C C . LEU A 1 108 ? 8.774 4.573 15.630 1.00 82.00 108 LEU A C 1
ATOM 844 O O . LEU A 1 108 ? 8.833 5.161 16.707 1.00 82.00 108 LEU A O 1
ATOM 848 N N . GLY A 1 109 ? 7.701 3.877 15.242 1.00 75.62 109 GLY A N 1
ATOM 849 C CA . GLY A 1 109 ? 6.522 3.672 16.085 1.00 75.62 109 GLY A CA 1
ATOM 850 C C . GLY A 1 109 ? 6.886 3.010 17.414 1.00 75.62 109 GLY A C 1
ATOM 851 O O . GLY A 1 109 ? 6.691 3.601 18.475 1.00 75.62 109 GLY A O 1
ATOM 852 N N . ALA A 1 110 ? 7.549 1.851 17.360 1.00 76.25 110 ALA A N 1
ATOM 853 C CA . ALA A 1 110 ? 7.974 1.119 18.554 1.00 76.25 110 ALA A CA 1
ATOM 854 C C . ALA A 1 110 ? 8.963 1.910 19.435 1.00 76.25 110 ALA A C 1
ATOM 856 O O . ALA A 1 110 ? 8.947 1.807 20.665 1.00 76.25 110 ALA A O 1
ATOM 857 N N . TYR A 1 111 ? 9.848 2.705 18.828 1.00 78.31 111 TYR A N 1
ATOM 858 C CA . TYR A 1 111 ? 10.774 3.577 19.553 1.00 78.31 111 TYR A CA 1
ATOM 859 C C . TYR A 1 111 ? 10.042 4.722 20.265 1.00 78.31 111 TYR A C 1
ATOM 861 O O . TYR A 1 111 ? 10.323 5.005 21.433 1.00 78.31 111 TYR A O 1
ATOM 869 N N . LEU A 1 112 ? 9.083 5.361 19.589 1.00 74.69 112 LEU A N 1
ATOM 870 C CA . LEU A 1 112 ? 8.254 6.414 20.172 1.00 74.69 112 LEU A CA 1
ATOM 871 C C . LEU A 1 112 ? 7.387 5.878 21.316 1.00 74.69 112 LEU A C 1
ATOM 873 O O . LEU A 1 112 ? 7.307 6.539 22.353 1.00 74.69 112 LEU A O 1
ATOM 877 N N . ASP A 1 113 ? 6.829 4.675 21.176 1.00 70.25 113 ASP A N 1
ATOM 878 C CA . ASP A 1 113 ? 6.034 4.017 22.218 1.00 70.25 113 ASP A CA 1
ATOM 879 C C . ASP A 1 113 ? 6.875 3.675 23.459 1.00 70.25 113 ASP A C 1
ATOM 881 O O . ASP A 1 113 ? 6.462 3.948 24.587 1.00 70.25 113 ASP A O 1
ATOM 885 N N . ASN A 1 114 ? 8.105 3.177 23.280 1.00 72.62 114 ASN A N 1
ATOM 886 C CA . ASN A 1 114 ? 9.031 2.904 24.391 1.00 72.62 114 ASN A CA 1
ATOM 887 C C . ASN A 1 114 ? 9.508 4.171 25.126 1.00 72.62 114 ASN A C 1
ATOM 889 O O . ASN A 1 114 ? 9.838 4.130 26.313 1.00 72.62 114 ASN A O 1
ATOM 893 N N . ILE A 1 115 ? 9.578 5.315 24.442 1.00 66.62 115 ILE A N 1
ATOM 894 C CA . ILE A 1 115 ? 9.869 6.603 25.090 1.00 66.62 115 ILE A CA 1
ATOM 895 C C . ILE A 1 115 ? 8.630 7.126 25.821 1.00 66.62 115 ILE A C 1
ATOM 897 O O . ILE A 1 115 ? 8.749 7.673 26.922 1.00 66.62 115 ILE A O 1
ATOM 901 N N . ALA A 1 116 ? 7.449 6.963 25.223 1.00 62.12 116 ALA A N 1
ATOM 902 C CA . ALA A 1 116 ? 6.176 7.376 25.804 1.00 62.12 116 ALA A CA 1
ATOM 903 C C . ALA A 1 116 ? 5.811 6.565 27.058 1.00 62.12 116 ALA A C 1
ATOM 905 O O . ALA A 1 116 ? 5.197 7.111 27.968 1.00 62.12 116 ALA A O 1
ATOM 906 N N . SER A 1 117 ? 6.237 5.305 27.169 1.00 61.41 117 SER A N 1
ATOM 907 C CA . SER A 1 117 ? 6.076 4.526 28.405 1.00 61.41 117 SER A CA 1
ATOM 908 C C . SER A 1 117 ? 7.011 4.987 29.537 1.00 61.41 117 SER A C 1
ATOM 910 O O . SER A 1 117 ? 6.659 4.873 30.709 1.00 61.41 117 SER A O 1
ATOM 912 N N . ASN A 1 118 ? 8.167 5.579 29.206 1.00 62.50 118 ASN A N 1
ATOM 913 C CA . ASN A 1 118 ? 9.160 6.082 30.168 1.00 62.50 118 ASN A CA 1
ATOM 914 C C . ASN A 1 118 ? 8.970 7.552 30.587 1.00 62.50 118 ASN A C 1
ATOM 916 O O . ASN A 1 118 ? 9.566 8.002 31.565 1.00 62.50 118 ASN A O 1
ATOM 920 N N . THR A 1 119 ? 8.156 8.326 29.871 1.00 56.94 119 THR A N 1
ATOM 921 C CA . THR A 1 119 ? 7.827 9.714 30.226 1.00 56.94 119 THR A CA 1
ATOM 922 C C . THR A 1 119 ? 6.319 9.886 30.236 1.00 56.94 119 THR A C 1
ATOM 924 O O . THR A 1 119 ? 5.671 9.550 29.260 1.00 56.94 119 THR A O 1
ATOM 927 N N . ALA A 1 120 ? 5.747 10.478 31.289 1.00 55.50 120 ALA A N 1
ATOM 928 C CA . ALA A 1 120 ? 4.299 10.691 31.455 1.00 55.50 120 ALA A CA 1
ATOM 929 C C . ALA A 1 120 ? 3.610 11.560 30.362 1.00 55.50 120 ALA A C 1
ATOM 931 O O . ALA A 1 120 ? 2.464 11.973 30.520 1.00 55.50 120 ALA A O 1
ATOM 932 N N . ALA A 1 121 ? 4.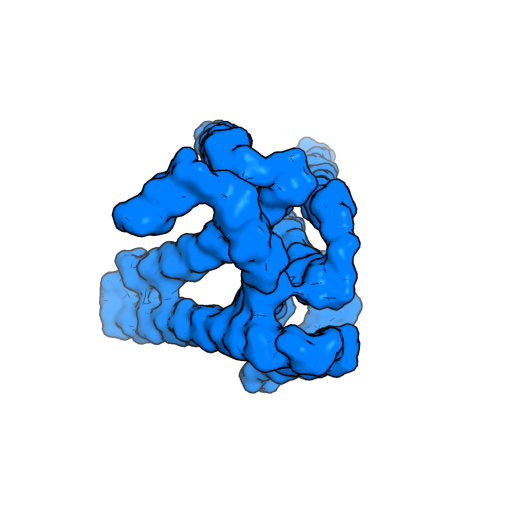277 11.839 29.239 1.00 56.56 121 ALA A N 1
ATOM 933 C CA . ALA A 1 121 ? 3.714 12.415 28.023 1.00 56.56 121 ALA A CA 1
ATOM 934 C C . ALA A 1 121 ? 3.044 11.317 27.166 1.00 56.56 121 ALA A C 1
ATOM 936 O O . ALA A 1 121 ? 3.451 11.036 26.040 1.00 56.56 121 ALA A O 1
ATOM 937 N N . MET A 1 122 ? 2.003 10.700 27.726 1.00 52.03 122 MET A N 1
ATOM 938 C CA . MET A 1 122 ? 1.372 9.459 27.254 1.00 52.03 122 MET A CA 1
ATOM 939 C C . MET A 1 122 ? 0.565 9.587 25.943 1.00 52.03 122 MET A C 1
ATOM 941 O O . MET A 1 122 ? 0.172 8.577 25.377 1.00 52.03 122 MET A O 1
ATOM 945 N N . GLY A 1 123 ? 0.295 10.803 25.445 1.00 55.94 123 GLY A N 1
ATOM 946 C CA . GLY A 1 123 ? -0.659 11.009 24.337 1.00 55.94 123 GLY A CA 1
ATOM 947 C C . GLY A 1 123 ? -0.088 11.574 23.033 1.00 55.94 123 GLY A C 1
ATOM 948 O O . GLY A 1 123 ? -0.562 11.235 21.955 1.00 55.94 123 GLY A O 1
ATOM 949 N N . ALA A 1 124 ? 0.933 12.434 23.089 1.00 59.19 124 ALA A N 1
ATOM 950 C CA . ALA A 1 124 ? 1.340 13.208 21.908 1.00 59.19 124 ALA A CA 1
ATOM 951 C C . ALA A 1 124 ? 2.318 12.471 20.973 1.00 59.19 124 ALA A C 1
ATOM 953 O O . ALA A 1 124 ? 2.398 12.802 19.794 1.00 59.19 124 ALA A O 1
ATOM 954 N N . ARG A 1 125 ? 3.092 11.503 21.487 1.00 58.53 125 ARG A N 1
ATOM 955 C CA . ARG A 1 125 ? 4.199 10.871 20.739 1.00 58.53 125 ARG A CA 1
ATOM 956 C C . ARG A 1 125 ? 3.835 9.540 20.082 1.00 58.53 125 ARG A C 1
ATOM 958 O O . ARG A 1 125 ? 4.223 9.350 18.935 1.00 58.53 125 ARG A O 1
ATOM 965 N N . GLY A 1 126 ? 3.028 8.694 20.728 1.00 62.38 126 GLY A N 1
ATOM 966 C CA . GLY A 1 126 ? 2.436 7.515 20.069 1.00 62.38 126 GLY A CA 1
ATOM 967 C C . GLY A 1 126 ? 1.540 7.913 18.887 1.00 62.38 126 GLY A C 1
ATOM 968 O O . GLY A 1 126 ? 1.571 7.296 17.826 1.00 62.38 126 GLY A O 1
ATOM 969 N N . GLY A 1 127 ? 0.854 9.059 19.006 1.00 67.25 127 GLY A N 1
ATOM 970 C CA . GLY A 1 127 ? 0.089 9.654 17.908 1.00 67.25 127 GLY A CA 1
ATOM 971 C C . GLY A 1 127 ? 0.932 10.037 16.686 1.00 67.25 127 GLY A C 1
ATOM 972 O O . GLY A 1 127 ? 0.415 10.008 15.577 1.00 67.25 127 GLY A O 1
ATOM 973 N N . LEU A 1 128 ? 2.226 10.341 16.849 1.00 69.69 128 LEU A N 1
ATOM 974 C CA . LEU A 1 128 ? 3.110 10.687 15.730 1.00 69.69 128 LEU A CA 1
ATOM 975 C C . LEU A 1 128 ? 3.500 9.444 14.918 1.00 69.69 128 LEU A C 1
ATOM 977 O O . LEU A 1 128 ? 3.501 9.502 13.691 1.00 69.69 128 LEU A O 1
ATOM 981 N N . GLY A 1 129 ? 3.776 8.317 15.584 1.00 68.19 129 GLY A N 1
ATOM 982 C CA . GLY A 1 129 ? 4.031 7.035 14.916 1.00 68.19 129 GLY A CA 1
ATOM 983 C C . GLY A 1 129 ? 2.806 6.547 14.144 1.00 68.19 129 GLY A C 1
ATOM 984 O O . GLY A 1 129 ? 2.909 6.245 12.957 1.00 68.19 129 GLY A O 1
ATOM 985 N N . ALA A 1 130 ? 1.632 6.577 14.783 1.00 67.56 130 ALA A N 1
ATOM 986 C CA . ALA A 1 130 ? 0.364 6.255 14.132 1.00 67.56 130 ALA A CA 1
ATOM 987 C C . ALA A 1 130 ? 0.043 7.213 12.968 1.00 67.56 130 ALA A C 1
ATOM 989 O O . ALA A 1 130 ? -0.412 6.766 11.921 1.00 67.56 130 ALA A O 1
ATOM 990 N N . PHE A 1 131 ? 0.324 8.512 13.110 1.00 75.12 131 PHE A N 1
ATOM 991 C CA . PHE A 1 131 ? 0.141 9.495 12.040 1.00 75.12 131 PHE A CA 1
ATOM 992 C C . PHE A 1 131 ? 1.037 9.203 10.835 1.00 75.12 131 PHE A C 1
ATOM 994 O O . PHE A 1 131 ? 0.535 9.085 9.724 1.00 75.12 131 PHE A O 1
ATOM 1001 N N . LEU A 1 132 ? 2.346 9.022 11.045 1.00 73.75 132 LEU A N 1
ATOM 1002 C CA . LEU A 1 132 ? 3.270 8.672 9.961 1.00 73.75 132 LEU A CA 1
ATOM 1003 C C . LEU A 1 132 ? 2.868 7.360 9.284 1.00 73.75 132 LEU A C 1
ATOM 1005 O O . LEU A 1 132 ? 2.913 7.261 8.062 1.00 73.75 132 LEU A O 1
ATOM 1009 N N . TYR A 1 133 ? 2.451 6.367 10.066 1.00 68.19 133 TYR A N 1
ATOM 1010 C CA . TYR A 1 133 ? 1.960 5.099 9.546 1.00 68.19 133 TYR A CA 1
ATOM 1011 C C . TYR A 1 133 ? 0.719 5.274 8.658 1.00 68.19 133 TYR A C 1
ATOM 1013 O O . TYR A 1 133 ? 0.691 4.756 7.541 1.00 68.19 133 TYR A O 1
ATOM 1021 N N . LEU A 1 134 ? -0.277 6.038 9.116 1.00 71.44 134 LEU A N 1
ATOM 1022 C CA . LEU A 1 134 ? -1.501 6.307 8.359 1.00 71.44 134 LEU A CA 1
ATOM 1023 C C . LEU A 1 134 ? -1.231 7.132 7.097 1.00 71.44 134 LEU A C 1
ATOM 1025 O O . LEU A 1 134 ? -1.777 6.807 6.052 1.00 71.44 134 LEU A O 1
ATOM 1029 N N . GLU A 1 135 ? -0.355 8.134 7.160 1.00 77.25 135 GLU A N 1
ATOM 1030 C CA . GLU A 1 135 ? 0.027 8.950 6.000 1.00 77.25 135 GLU A CA 1
ATOM 1031 C C . GLU A 1 135 ? 0.792 8.136 4.950 1.00 77.25 135 GLU A C 1
ATOM 1033 O O . GLU A 1 135 ? 0.568 8.308 3.757 1.00 77.25 135 GLU A O 1
ATOM 1038 N N . VAL A 1 136 ? 1.677 7.216 5.355 1.00 71.31 136 VAL A N 1
ATOM 1039 C CA . VAL A 1 136 ? 2.383 6.347 4.396 1.00 71.31 136 VAL A CA 1
ATOM 1040 C C . VAL A 1 136 ? 1.427 5.329 3.768 1.00 71.31 136 VAL A C 1
ATOM 1042 O O . VAL A 1 136 ? 1.536 5.030 2.575 1.00 71.31 136 VAL A O 1
ATOM 1045 N N . LEU A 1 137 ? 0.475 4.813 4.544 1.00 69.56 137 LEU A N 1
ATOM 1046 C CA . LEU A 1 137 ? -0.586 3.938 4.051 1.00 69.56 137 LEU A CA 1
ATOM 1047 C C . LEU A 1 137 ? -1.499 4.684 3.061 1.00 69.56 137 LEU A C 1
ATOM 1049 O O . LEU A 1 137 ? -1.753 4.167 1.973 1.00 69.56 137 LEU A O 1
ATOM 1053 N N . ASP A 1 138 ? -1.907 5.915 3.378 1.00 75.81 138 ASP A N 1
ATOM 1054 C CA . ASP A 1 138 ? -2.712 6.766 2.493 1.00 75.81 138 ASP A CA 1
ATOM 1055 C C . ASP A 1 138 ? -1.928 7.172 1.235 1.00 75.81 138 ASP A C 1
ATOM 1057 O O . ASP A 1 138 ? -2.440 7.081 0.121 1.00 75.81 138 ASP A O 1
ATOM 1061 N N . ALA A 1 139 ? -0.636 7.493 1.367 1.00 74.25 139 ALA A N 1
ATOM 1062 C CA . ALA A 1 139 ? 0.248 7.761 0.236 1.00 74.25 139 ALA A CA 1
ATOM 1063 C C . ALA A 1 139 ? 0.359 6.545 -0.694 1.00 74.25 139 ALA A C 1
ATOM 1065 O O . ALA A 1 139 ? 0.229 6.690 -1.910 1.00 74.25 139 ALA A O 1
ATOM 1066 N N . SER A 1 140 ? 0.532 5.345 -0.136 1.00 72.50 140 SER A N 1
ATOM 1067 C CA . SER A 1 140 ? 0.618 4.102 -0.911 1.00 72.50 140 SER A CA 1
ATOM 1068 C C . SER A 1 140 ? -0.690 3.797 -1.652 1.00 72.50 140 SER A C 1
ATOM 1070 O O . SER A 1 140 ? -0.648 3.435 -2.828 1.00 72.50 140 SER A O 1
ATOM 1072 N N . PHE A 1 141 ? -1.848 4.001 -1.010 1.00 67.38 141 PHE A N 1
ATOM 1073 C CA . PHE A 1 141 ? -3.158 3.825 -1.651 1.00 67.38 141 PHE A CA 1
ATOM 1074 C C . PHE A 1 141 ? -3.484 4.911 -2.677 1.00 67.38 141 PHE A C 1
ATOM 1076 O O . PHE A 1 141 ? -4.045 4.609 -3.731 1.00 67.38 141 PHE A O 1
ATOM 1083 N N . SER A 1 142 ? -3.100 6.163 -2.420 1.00 69.81 142 SER A N 1
ATOM 1084 C CA . SER A 1 142 ? -3.286 7.257 -3.377 1.00 69.81 142 SER A CA 1
ATOM 1085 C C . SER A 1 142 ? -2.497 7.017 -4.665 1.00 69.81 142 SER A C 1
ATOM 1087 O O . SER A 1 142 ? -2.966 7.340 -5.755 1.00 69.81 142 SER A O 1
ATOM 1089 N N . PHE A 1 143 ? -1.322 6.397 -4.554 1.00 69.38 143 PHE A N 1
ATOM 1090 C CA . PHE A 1 143 ? -0.439 6.154 -5.682 1.00 69.38 143 PHE A CA 1
ATOM 1091 C C . PHE A 1 143 ? -0.962 5.049 -6.607 1.00 69.38 143 PHE A C 1
ATOM 1093 O O . PHE A 1 143 ? -0.952 5.230 -7.824 1.00 69.38 143 PHE A O 1
ATOM 1100 N N . ASP A 1 144 ? -1.515 3.966 -6.052 1.00 70.12 144 ASP A N 1
ATOM 1101 C CA . ASP A 1 144 ? -2.216 2.933 -6.831 1.00 70.12 144 ASP A CA 1
ATOM 1102 C C . ASP A 1 144 ? -3.490 3.493 -7.500 1.00 70.12 144 ASP A C 1
ATOM 1104 O O . ASP A 1 144 ? -3.750 3.240 -8.676 1.00 70.12 144 ASP A O 1
ATOM 1108 N N . GLY A 1 145 ? -4.234 4.366 -6.804 1.00 70.94 145 GLY A N 1
ATOM 1109 C CA . GLY A 1 145 ? -5.416 5.040 -7.355 1.00 70.94 145 GLY A CA 1
ATOM 1110 C C . GLY A 1 145 ? -5.115 5.976 -8.535 1.00 70.94 145 GLY A C 1
ATOM 1111 O O . GLY A 1 145 ? -5.864 6.003 -9.513 1.00 70.94 145 GLY A O 1
ATOM 1112 N N . VAL A 1 146 ? -4.004 6.719 -8.482 1.00 71.31 146 VAL A N 1
ATOM 1113 C CA . VAL A 1 146 ? -3.531 7.559 -9.600 1.00 71.31 146 VAL A CA 1
ATOM 1114 C C . VAL A 1 146 ? -3.127 6.705 -10.797 1.00 71.31 146 VAL A C 1
ATOM 1116 O O . VAL A 1 146 ? -3.471 7.035 -11.930 1.00 71.31 146 VAL A O 1
ATOM 1119 N N . ILE A 1 147 ? -2.442 5.590 -10.558 1.00 67.12 147 ILE A N 1
ATOM 1120 C CA . ILE A 1 147 ? -2.011 4.663 -11.608 1.00 67.12 147 ILE A CA 1
ATOM 1121 C C . ILE A 1 147 ? -3.202 3.992 -12.285 1.00 67.12 147 ILE A C 1
ATOM 1123 O O . ILE A 1 147 ? -3.254 3.962 -13.511 1.00 67.12 147 ILE A O 1
ATOM 1127 N N . GLY A 1 148 ? -4.194 3.534 -11.520 1.00 68.75 148 GLY A N 1
ATOM 1128 C CA . GLY A 1 148 ? -5.408 2.968 -12.103 1.00 68.75 148 GLY A CA 1
ATOM 1129 C C . GLY A 1 148 ? -6.216 3.988 -12.911 1.00 68.75 148 GLY A C 1
ATOM 1130 O O . GLY A 1 148 ? -6.833 3.653 -13.920 1.00 68.75 148 GLY A O 1
ATOM 1131 N N . ALA A 1 149 ? -6.171 5.267 -12.529 1.00 73.88 149 ALA A N 1
ATOM 1132 C CA . ALA A 1 149 ? -6.790 6.330 -13.312 1.00 73.88 149 ALA A CA 1
ATOM 1133 C C . ALA A 1 149 ? -6.069 6.570 -14.656 1.00 73.88 149 ALA A C 1
ATOM 1135 O O . ALA A 1 149 ? -6.740 6.876 -15.646 1.00 73.88 149 ALA A O 1
ATOM 1136 N N . PHE A 1 150 ? -4.745 6.363 -14.720 1.00 70.19 150 PHE A N 1
ATOM 1137 C CA . PHE A 1 150 ? -3.961 6.468 -15.960 1.00 70.19 150 PHE A CA 1
ATOM 1138 C C . PHE A 1 150 ? -4.342 5.433 -17.024 1.00 70.19 150 PHE A C 1
ATOM 1140 O O . PHE A 1 150 ? -4.192 5.704 -18.215 1.00 70.19 150 PHE A O 1
ATOM 1147 N N . ALA A 1 151 ? -4.874 4.276 -16.633 1.00 68.06 151 ALA A N 1
ATOM 1148 C CA . ALA A 1 151 ? -5.347 3.278 -17.587 1.00 68.06 151 ALA A CA 1
ATOM 1149 C C . ALA A 1 151 ? -6.699 3.619 -18.226 1.00 68.06 151 ALA A C 1
ATOM 1151 O O . ALA A 1 151 ? -7.002 3.146 -19.322 1.00 68.06 151 ALA A O 1
ATOM 1152 N N . LEU A 1 152 ? -7.504 4.464 -17.573 1.00 70.38 152 LEU A N 1
ATOM 1153 C CA . LEU A 1 152 ? -8.751 4.980 -18.140 1.00 70.38 152 LEU A CA 1
ATOM 1154 C C . LEU A 1 152 ? -8.531 6.254 -18.958 1.00 70.38 152 LEU A C 1
ATOM 1156 O O . LEU A 1 152 ? -9.226 6.480 -19.948 1.00 70.38 152 LEU A O 1
ATOM 1160 N N . THR A 1 153 ? -7.601 7.114 -18.543 1.00 75.69 153 THR A N 1
ATOM 1161 C CA . THR A 1 153 ? -7.317 8.377 -19.226 1.00 75.69 153 THR A CA 1
ATOM 1162 C C . THR A 1 153 ? -5.901 8.851 -18.943 1.00 75.69 153 THR A C 1
ATOM 1164 O O . THR A 1 153 ? -5.440 8.807 -17.813 1.00 75.69 153 THR A O 1
ATOM 1167 N N . THR A 1 154 ? -5.220 9.387 -19.952 1.00 75.56 154 THR A N 1
ATOM 1168 C CA . THR A 1 154 ? -3.890 9.996 -19.790 1.00 75.56 154 THR A CA 1
ATOM 1169 C C . THR A 1 154 ? -3.963 11.467 -19.368 1.00 75.56 154 THR A C 1
ATOM 1171 O O . THR A 1 154 ? -2.945 12.093 -19.070 1.00 75.56 154 THR A O 1
ATOM 1174 N N . ASN A 1 155 ? -5.168 12.050 -19.314 1.00 79.56 155 ASN A N 1
ATOM 1175 C CA . ASN A 1 155 ? -5.348 13.446 -18.942 1.00 79.56 155 ASN A CA 1
ATOM 1176 C C . ASN A 1 155 ? -5.244 13.625 -17.420 1.00 79.56 155 ASN A C 1
ATOM 1178 O O . ASN A 1 155 ? -6.207 13.399 -16.684 1.00 79.56 155 ASN A O 1
ATOM 1182 N N . ILE A 1 156 ? -4.085 14.113 -16.970 1.00 78.94 156 ILE A N 1
ATOM 1183 C CA . ILE A 1 156 ? -3.758 14.376 -15.560 1.00 78.94 156 ILE A CA 1
ATOM 1184 C C . ILE A 1 156 ? -4.815 15.248 -14.871 1.00 78.94 156 ILE A C 1
ATOM 1186 O O . ILE A 1 156 ? -5.136 15.009 -13.709 1.00 78.94 156 ILE A O 1
ATOM 1190 N N . LEU A 1 157 ? -5.394 16.236 -15.563 1.00 82.75 157 LEU A N 1
ATOM 1191 C CA . LEU A 1 157 ? -6.426 17.096 -14.975 1.00 82.75 157 LEU A CA 1
ATOM 1192 C C . LEU A 1 157 ? -7.702 16.305 -14.677 1.00 82.75 157 LEU A C 1
ATOM 1194 O O . LEU A 1 157 ? -8.328 16.516 -13.642 1.00 82.75 157 LEU A O 1
ATOM 1198 N N . LEU A 1 158 ? -8.070 15.373 -15.556 1.00 82.38 158 LEU A N 1
ATOM 1199 C CA . LEU A 1 158 ? -9.250 14.528 -15.381 1.00 82.38 158 LEU A CA 1
ATOM 1200 C C . LEU A 1 158 ? -9.034 13.521 -14.242 1.00 82.38 158 LEU A C 1
ATOM 1202 O O . LEU A 1 158 ? -9.923 13.356 -13.407 1.00 82.38 158 LEU A O 1
ATOM 1206 N N . ILE A 1 159 ? -7.831 12.943 -14.142 1.00 82.31 159 ILE A N 1
ATOM 1207 C CA . ILE A 1 159 ? -7.415 12.103 -13.007 1.00 82.31 159 ILE A CA 1
ATOM 1208 C C . ILE A 1 159 ? -7.489 12.893 -11.694 1.00 82.31 159 ILE A C 1
ATOM 1210 O O . ILE A 1 159 ? -8.125 12.449 -10.741 1.00 82.31 159 ILE A O 1
ATOM 1214 N N . ALA A 1 160 ? -6.881 14.081 -11.648 1.00 84.25 160 ALA A N 1
ATOM 1215 C CA . ALA A 1 160 ? -6.825 14.912 -10.450 1.00 84.25 160 ALA A CA 1
ATOM 1216 C C . ALA A 1 160 ? -8.219 15.354 -9.981 1.00 84.25 160 ALA A C 1
ATOM 1218 O O . ALA A 1 160 ? -8.512 15.301 -8.787 1.00 84.25 160 ALA A O 1
ATOM 1219 N N . ILE A 1 161 ? -9.101 15.745 -10.908 1.00 87.69 161 ILE A N 1
ATOM 1220 C CA . ILE A 1 161 ? -10.493 16.087 -10.591 1.00 87.69 161 ILE A CA 1
ATOM 1221 C C . ILE A 1 161 ? -11.246 14.849 -10.094 1.00 87.69 161 ILE A C 1
ATOM 1223 O O . ILE A 1 161 ? -11.927 14.927 -9.074 1.00 87.69 161 ILE A O 1
ATOM 1227 N N . GLY A 1 162 ? -11.115 13.707 -10.775 1.00 84.50 162 GLY A N 1
ATOM 1228 C CA . GLY A 1 162 ? -11.796 12.466 -10.402 1.00 84.50 162 GLY A CA 1
ATOM 1229 C C . GLY A 1 162 ? -11.399 11.970 -9.011 1.00 84.50 162 GLY A C 1
ATOM 1230 O O . GLY A 1 162 ? -12.265 11.735 -8.167 1.00 84.50 162 GLY A O 1
ATOM 1231 N N . LEU A 1 163 ? -10.095 11.887 -8.739 1.00 83.38 163 LEU A N 1
ATOM 1232 C CA . LEU A 1 163 ? -9.566 11.510 -7.427 1.00 83.38 163 LEU A CA 1
ATOM 1233 C C . LEU A 1 163 ? -9.902 12.546 -6.355 1.00 83.38 163 LEU A C 1
ATOM 1235 O O . LEU A 1 163 ? -10.261 12.169 -5.244 1.00 83.38 163 LEU A O 1
ATOM 1239 N N . GLY A 1 164 ? -9.857 13.840 -6.683 1.00 83.69 164 GLY A N 1
ATOM 1240 C CA . GLY A 1 164 ? -10.240 14.913 -5.765 1.00 83.69 164 GLY A CA 1
ATOM 1241 C C . GLY A 1 164 ? -11.712 14.835 -5.350 1.00 83.69 164 GLY A C 1
ATOM 1242 O O . GLY A 1 164 ? -12.027 14.948 -4.165 1.00 83.69 164 GLY A O 1
ATOM 1243 N N . ILE A 1 165 ? -12.617 14.575 -6.300 1.00 86.31 165 ILE A N 1
ATOM 1244 C CA . ILE A 1 165 ? -14.041 14.346 -6.015 1.00 86.31 165 ILE A CA 1
ATOM 1245 C C . ILE A 1 165 ? -14.218 13.077 -5.174 1.00 86.31 165 ILE A C 1
ATOM 1247 O O . ILE A 1 165 ? -14.955 13.104 -4.189 1.00 86.31 165 ILE A O 1
ATOM 1251 N N . GLY A 1 166 ? -13.527 11.986 -5.520 1.00 81.81 166 GLY A N 1
ATOM 1252 C CA . GLY A 1 166 ? -13.577 10.724 -4.778 1.00 81.81 166 GLY A CA 1
ATOM 1253 C C . GLY A 1 166 ? -13.122 10.873 -3.324 1.00 81.81 166 GLY A C 1
ATOM 1254 O O . GLY A 1 166 ? -13.845 10.480 -2.409 1.00 81.81 166 GLY A O 1
ATOM 1255 N N . ALA A 1 167 ? -11.977 11.518 -3.098 1.00 83.06 167 ALA A N 1
ATOM 1256 C CA . ALA A 1 167 ? -11.446 11.792 -1.766 1.00 83.06 167 ALA A CA 1
ATOM 1257 C C . ALA A 1 167 ? -12.403 12.666 -0.940 1.00 83.06 167 ALA A C 1
ATOM 1259 O O . ALA A 1 167 ? -12.668 12.371 0.227 1.00 83.06 167 ALA A O 1
ATOM 1260 N N . MET A 1 168 ? -12.990 13.704 -1.550 1.00 84.19 168 MET A N 1
ATOM 1261 C CA . MET A 1 168 ? -14.002 14.534 -0.889 1.00 84.19 168 MET A CA 1
ATOM 1262 C C . MET A 1 168 ? -15.272 13.745 -0.556 1.00 84.19 168 MET A C 1
ATOM 1264 O O . MET A 1 168 ? -15.812 13.915 0.534 1.00 84.19 168 MET A O 1
ATOM 1268 N N . TYR A 1 169 ? -15.728 12.852 -1.438 1.00 82.31 169 TYR A N 1
ATOM 1269 C CA . TYR A 1 169 ? -16.899 12.010 -1.193 1.00 82.31 169 TYR A CA 1
ATOM 1270 C C . TYR A 1 169 ? -16.677 11.036 -0.029 1.00 82.31 169 TYR A C 1
ATOM 1272 O O . TYR A 1 169 ? -17.512 10.959 0.874 1.00 82.31 169 TYR A O 1
ATOM 1280 N N . VAL A 1 170 ? -15.537 10.333 -0.008 1.00 78.19 170 VAL A N 1
ATOM 1281 C CA . VAL A 1 170 ? -15.178 9.419 1.091 1.00 78.19 170 VAL A CA 1
ATOM 1282 C C . VAL A 1 170 ? -15.074 10.189 2.405 1.00 78.19 170 VAL A C 1
ATOM 1284 O O . VAL A 1 170 ? -15.650 9.766 3.406 1.00 78.19 170 VAL A O 1
ATOM 1287 N N . ARG A 1 171 ? -14.435 11.365 2.392 1.00 80.94 171 ARG A N 1
ATOM 1288 C CA . ARG A 1 171 ? -14.342 12.250 3.560 1.00 80.94 171 ARG A CA 1
ATOM 1289 C C . ARG A 1 171 ? -15.714 12.700 4.064 1.00 80.94 171 ARG A C 1
ATOM 1291 O O . ARG A 1 171 ? -15.960 12.699 5.266 1.00 80.94 171 ARG A O 1
ATOM 1298 N N . SER A 1 172 ? -16.621 13.092 3.175 1.00 80.81 172 SER A N 1
ATOM 1299 C CA . SER A 1 172 ? -17.978 13.475 3.571 1.00 80.81 172 SER A CA 1
ATOM 1300 C C . SER A 1 172 ? -18.759 12.289 4.143 1.00 80.81 172 SER A C 1
ATOM 1302 O O . SER A 1 172 ? -19.497 12.461 5.112 1.00 80.81 172 SER A O 1
ATOM 1304 N N . MET A 1 173 ? -18.574 11.082 3.597 1.00 75.19 173 MET A N 1
ATOM 1305 C CA . MET A 1 173 ? -19.218 9.875 4.116 1.00 75.19 173 MET A CA 1
ATOM 1306 C C . MET A 1 173 ? -18.709 9.513 5.517 1.00 75.19 173 MET A C 1
ATOM 1308 O O . MET A 1 173 ? -19.518 9.212 6.393 1.00 75.19 173 MET A O 1
ATOM 1312 N N . THR A 1 174 ? -17.396 9.570 5.760 1.00 74.56 174 THR A N 1
ATOM 1313 C CA . THR A 1 174 ? -16.832 9.258 7.081 1.00 74.56 174 THR A CA 1
ATOM 1314 C C . THR A 1 174 ? -17.281 10.265 8.134 1.00 74.56 174 THR A C 1
ATOM 1316 O O . THR A 1 174 ? -17.701 9.848 9.210 1.00 74.56 174 THR A O 1
ATOM 1319 N N . ILE A 1 175 ? -17.307 11.565 7.814 1.00 79.88 175 ILE A N 1
ATOM 1320 C CA . ILE A 1 175 ? -17.847 12.599 8.712 1.00 79.88 175 ILE A CA 1
ATOM 1321 C C . ILE A 1 175 ? -19.321 12.315 9.041 1.00 79.88 175 ILE A C 1
ATOM 1323 O O . ILE A 1 175 ? -19.692 12.298 10.212 1.00 79.88 175 ILE A O 1
ATOM 1327 N N . MET A 1 176 ? -20.145 11.991 8.039 1.00 77.31 176 MET A N 1
ATOM 1328 C CA . MET A 1 176 ? -21.557 11.646 8.248 1.00 77.31 176 MET A CA 1
ATOM 1329 C C . MET A 1 176 ? -21.736 10.407 9.147 1.00 77.31 176 MET A C 1
ATOM 1331 O O . MET A 1 176 ? -22.654 10.363 9.966 1.00 77.31 176 MET A O 1
ATOM 1335 N N . LEU A 1 177 ? -20.886 9.387 8.995 1.00 71.88 177 LEU A N 1
ATOM 1336 C CA . LEU A 1 177 ? -20.928 8.173 9.818 1.00 71.88 177 LEU A CA 1
ATOM 1337 C C . LEU A 1 177 ? -20.489 8.436 11.266 1.00 71.88 177 LEU A C 1
ATOM 1339 O O . LEU A 1 177 ? -21.053 7.838 12.184 1.00 71.88 177 LEU A O 1
ATOM 1343 N N . VAL A 1 178 ? -19.535 9.351 11.475 1.00 72.81 178 VAL A N 1
ATOM 1344 C CA . VAL A 1 178 ? -19.116 9.819 12.807 1.00 72.81 178 VAL A CA 1
ATOM 1345 C C . VAL A 1 178 ? -20.236 10.597 13.488 1.00 72.81 178 VAL A C 1
ATOM 1347 O O . VAL A 1 178 ? -20.577 10.297 14.630 1.00 72.81 178 VAL A O 1
ATOM 1350 N N . GLU A 1 179 ? -20.864 11.537 12.782 1.00 74.88 179 GLU A N 1
ATOM 1351 C CA . GLU A 1 179 ? -21.967 12.345 13.319 1.00 74.88 179 GLU A CA 1
ATOM 1352 C C . GLU A 1 179 ? -23.190 11.503 13.710 1.00 74.88 179 GLU A C 1
ATOM 1354 O O . GLU A 1 179 ? -23.890 11.833 14.665 1.00 74.88 179 GLU A O 1
ATOM 1359 N N . ARG A 1 180 ? -23.440 10.388 13.011 1.00 68.12 180 ARG A N 1
ATOM 1360 C CA . ARG A 1 180 ? -24.546 9.464 13.316 1.00 68.12 180 ARG A CA 1
ATOM 1361 C C . ARG A 1 180 ? -24.258 8.482 14.456 1.00 68.12 180 ARG A C 1
ATOM 1363 O O . ARG A 1 180 ? -25.145 7.707 14.800 1.00 68.12 180 ARG A O 1
ATOM 1370 N N . GLY A 1 181 ? -23.057 8.492 15.042 1.00 59.59 181 GLY A N 1
ATOM 1371 C CA . GLY A 1 181 ? -22.709 7.654 16.197 1.00 59.59 181 GLY A CA 1
ATOM 1372 C C . GLY A 1 181 ? -22.651 6.145 15.916 1.00 59.59 181 GLY A C 1
ATOM 1373 O O . GLY A 1 181 ? -22.542 5.355 16.847 1.00 59.59 181 GLY A O 1
ATOM 1374 N N . THR A 1 182 ? -22.692 5.721 14.649 1.00 53.59 182 THR A N 1
ATOM 1375 C CA . THR A 1 182 ? -22.728 4.302 14.248 1.00 53.59 182 THR A CA 1
ATOM 1376 C C . THR A 1 182 ? -21.352 3.624 14.216 1.00 53.59 182 THR A C 1
ATOM 1378 O O . THR A 1 182 ? -21.271 2.447 13.883 1.00 53.59 182 THR A O 1
ATOM 1381 N N . LEU A 1 183 ? -20.252 4.322 14.542 1.00 49.69 183 LEU A N 1
ATOM 1382 C CA . LEU A 1 183 ? -18.898 3.741 14.473 1.00 49.69 183 LEU A CA 1
ATOM 1383 C C . LEU A 1 183 ? -18.668 2.582 15.457 1.00 49.69 183 LEU A C 1
ATOM 1385 O O . LEU A 1 183 ? -17.863 1.703 15.169 1.00 49.69 183 LEU A O 1
ATOM 1389 N N . ALA A 1 184 ? -19.372 2.564 16.592 1.00 49.75 184 ALA A N 1
ATOM 1390 C CA . ALA A 1 184 ? -19.166 1.574 17.652 1.00 49.75 184 ALA A CA 1
ATOM 1391 C C . ALA A 1 184 ? -19.726 0.170 17.327 1.00 49.75 184 ALA A C 1
ATOM 1393 O O . ALA A 1 184 ? -19.487 -0.770 18.077 1.00 49.75 184 ALA A O 1
ATOM 1394 N N . GLU A 1 185 ? -20.454 0.011 16.217 1.00 50.28 185 GLU A N 1
ATOM 1395 C CA . GLU A 1 185 ? -21.182 -1.221 15.864 1.00 50.28 185 GLU A CA 1
ATOM 1396 C C . GLU A 1 185 ? -20.458 -2.084 14.806 1.00 50.28 185 GLU A C 1
ATOM 1398 O O . GLU A 1 185 ? -20.919 -3.161 14.427 1.00 50.28 185 GLU A O 1
ATOM 1403 N N . PHE A 1 186 ? -19.291 -1.636 14.331 1.00 51.09 186 PHE A N 1
ATOM 1404 C CA . PHE A 1 186 ? -18.559 -2.223 13.204 1.00 51.09 186 PHE A CA 1
ATOM 1405 C C . PHE A 1 186 ? -17.323 -3.035 13.633 1.00 51.09 186 PHE A C 1
ATOM 1407 O O . PHE A 1 186 ? -16.242 -2.882 13.070 1.00 51.09 186 PHE A O 1
ATOM 1414 N N . LEU A 1 187 ? -17.488 -3.954 14.592 1.00 52.06 187 LEU A N 1
ATOM 1415 C CA . LEU A 1 187 ? -16.414 -4.826 15.111 1.00 52.06 187 LEU A CA 1
ATOM 1416 C C . LEU A 1 187 ? -15.705 -5.659 14.012 1.00 52.06 187 LEU A C 1
ATOM 1418 O O . LEU A 1 187 ? -14.543 -6.016 14.145 1.00 52.06 187 LEU A O 1
ATOM 1422 N N . TYR A 1 188 ? -16.385 -5.950 12.897 1.00 52.03 188 TYR A N 1
ATOM 1423 C CA . TYR A 1 188 ? -15.845 -6.762 11.793 1.00 52.03 188 TYR A CA 1
ATOM 1424 C C . TYR A 1 188 ? -15.279 -5.949 10.616 1.00 52.03 188 TYR A C 1
ATOM 1426 O O . TYR A 1 188 ? -14.701 -6.528 9.692 1.00 52.03 188 TYR A O 1
ATOM 1434 N N . LEU A 1 189 ? -15.441 -4.622 10.615 1.00 62.06 189 LEU A N 1
ATOM 1435 C CA . LEU A 1 189 ? -15.011 -3.768 9.502 1.00 62.06 189 LEU A CA 1
ATOM 1436 C C . LEU A 1 189 ? -13.485 -3.625 9.456 1.00 62.06 189 LEU A C 1
ATOM 1438 O O . LEU A 1 189 ? -12.908 -3.592 8.372 1.00 62.06 189 LEU A O 1
ATOM 1442 N N . GLU A 1 190 ? -12.839 -3.627 10.622 1.00 61.72 190 GLU A N 1
ATOM 1443 C CA . GLU A 1 190 ? -11.381 -3.611 10.741 1.00 61.72 190 GLU A CA 1
ATOM 1444 C C . GLU A 1 190 ? -10.765 -4.836 10.052 1.00 61.72 190 GLU A C 1
ATOM 1446 O O . GLU A 1 190 ? -9.917 -4.704 9.172 1.00 61.72 190 GLU A O 1
ATOM 1451 N N . HIS A 1 191 ? -11.281 -6.033 10.339 1.00 65.31 191 HIS A N 1
ATOM 1452 C CA . HIS A 1 191 ? -10.829 -7.257 9.678 1.00 65.31 191 HIS A CA 1
ATOM 1453 C C . HIS A 1 191 ? -11.043 -7.198 8.159 1.00 65.31 191 HIS A C 1
ATOM 1455 O O . HIS A 1 191 ? -10.112 -7.465 7.399 1.00 65.31 191 HIS A O 1
ATOM 1461 N N . GLY A 1 192 ? -12.234 -6.796 7.701 1.00 65.12 192 GLY A N 1
ATOM 1462 C CA . GLY A 1 192 ? -12.524 -6.647 6.270 1.00 65.12 192 GLY A CA 1
ATOM 1463 C C . GLY A 1 192 ? -11.570 -5.681 5.555 1.00 65.12 192 GLY A C 1
ATOM 1464 O O . GLY A 1 192 ? -11.152 -5.954 4.425 1.00 65.12 192 GLY A O 1
ATOM 1465 N N . ALA A 1 193 ? -11.166 -4.598 6.224 1.00 68.88 193 ALA A N 1
ATOM 1466 C CA . ALA A 1 193 ? -10.185 -3.656 5.703 1.00 68.88 193 ALA A CA 1
ATOM 1467 C C . ALA A 1 193 ? -8.817 -4.325 5.523 1.00 68.88 193 ALA A C 1
ATOM 1469 O O . ALA A 1 193 ? -8.294 -4.327 4.414 1.00 68.88 193 ALA A O 1
ATOM 1470 N N . PHE A 1 194 ? -8.271 -4.993 6.540 1.00 73.38 194 PHE A N 1
ATOM 1471 C CA . PHE A 1 194 ? -6.958 -5.641 6.425 1.00 73.38 194 PHE A CA 1
ATOM 1472 C C . PHE A 1 194 ? -6.919 -6.820 5.440 1.00 73.38 194 PHE A C 1
ATOM 1474 O O . PHE A 1 194 ? -5.918 -6.997 4.745 1.00 73.38 194 PHE A O 1
ATOM 1481 N N . TYR A 1 195 ? -8.008 -7.584 5.297 1.00 72.94 195 TYR A N 1
ATOM 1482 C CA . TYR A 1 195 ? -8.127 -8.575 4.217 1.00 72.94 195 TYR A CA 1
ATOM 1483 C C . TYR A 1 195 ? -8.134 -7.911 2.832 1.00 72.94 195 TYR A C 1
ATOM 1485 O O . TYR A 1 195 ? -7.568 -8.459 1.885 1.00 72.94 195 TYR A O 1
ATOM 1493 N N . SER A 1 196 ? -8.717 -6.716 2.711 1.00 73.81 196 SER A N 1
ATOM 1494 C CA . SER A 1 196 ? -8.664 -5.929 1.474 1.00 73.81 196 SER A CA 1
ATOM 1495 C C . SER A 1 196 ? -7.242 -5.434 1.190 1.00 73.81 196 SER A C 1
ATOM 1497 O O . SER A 1 196 ? -6.785 -5.558 0.058 1.00 73.81 196 SER A O 1
ATOM 1499 N N . ILE A 1 197 ? -6.505 -4.976 2.210 1.00 77.62 197 ILE A N 1
ATOM 1500 C CA . ILE A 1 197 ? -5.086 -4.587 2.090 1.00 77.62 197 ILE A CA 1
ATOM 1501 C C . ILE A 1 197 ? -4.223 -5.776 1.646 1.00 77.62 197 ILE A C 1
ATOM 1503 O O . ILE A 1 197 ? -3.391 -5.640 0.750 1.00 77.62 197 ILE A O 1
ATOM 1507 N N . PHE A 1 198 ? -4.447 -6.958 2.225 1.00 82.88 198 PHE A N 1
ATOM 1508 C CA . PHE A 1 198 ? -3.756 -8.188 1.835 1.00 82.88 198 PHE A CA 1
ATOM 1509 C C . PHE A 1 198 ? -4.072 -8.613 0.398 1.00 82.88 198 PHE A C 1
ATOM 1511 O O . PHE A 1 198 ? -3.181 -8.975 -0.366 1.00 82.88 198 PHE A O 1
ATOM 1518 N N . SER A 1 199 ? -5.344 -8.556 -0.002 1.00 79.44 199 SER A N 1
ATOM 1519 C CA . SER A 1 199 ? -5.726 -8.845 -1.384 1.00 79.44 199 SER A CA 1
ATOM 1520 C C . SER A 1 199 ? -5.094 -7.845 -2.352 1.00 79.44 199 SER A C 1
ATOM 1522 O O . SER A 1 199 ? -4.649 -8.236 -3.430 1.00 79.44 199 SER A O 1
ATOM 1524 N N . LEU A 1 200 ? -5.039 -6.567 -1.974 1.00 80.56 200 LEU A N 1
ATOM 1525 C CA . LEU A 1 200 ? -4.452 -5.512 -2.789 1.00 80.56 200 LEU A CA 1
ATOM 1526 C C . LEU A 1 200 ? -2.944 -5.709 -2.962 1.00 80.56 200 LEU A C 1
ATOM 1528 O O . LEU A 1 200 ? -2.451 -5.622 -4.081 1.00 80.56 200 LEU A O 1
ATOM 1532 N N . SER A 1 201 ? -2.216 -6.064 -1.901 1.00 84.56 201 SER A N 1
ATOM 1533 C CA . SER A 1 201 ? -0.774 -6.319 -1.993 1.00 84.56 201 SER A CA 1
ATOM 1534 C C . SER A 1 201 ? -0.446 -7.478 -2.943 1.00 84.56 201 SER A C 1
ATOM 1536 O O . SER A 1 201 ? 0.476 -7.373 -3.754 1.00 84.56 201 SER A O 1
ATOM 1538 N N . ILE A 1 202 ? -1.244 -8.553 -2.921 1.00 84.94 202 ILE A N 1
ATOM 1539 C CA . ILE A 1 202 ? -1.137 -9.671 -3.873 1.00 84.94 202 ILE A CA 1
ATOM 1540 C C . ILE A 1 202 ? -1.387 -9.196 -5.306 1.00 84.94 202 ILE A C 1
ATOM 1542 O O . ILE A 1 202 ? -0.647 -9.561 -6.220 1.00 84.94 202 ILE A O 1
ATOM 1546 N N . ILE A 1 203 ? -2.417 -8.374 -5.510 1.00 80.19 203 ILE A N 1
ATOM 1547 C CA . ILE A 1 203 ? -2.748 -7.812 -6.820 1.00 80.19 203 ILE A CA 1
ATOM 1548 C C . ILE A 1 203 ? -1.608 -6.932 -7.347 1.00 80.19 203 ILE A C 1
ATOM 1550 O O . ILE A 1 203 ? -1.233 -7.083 -8.506 1.00 80.19 203 ILE A O 1
ATOM 1554 N N . MET A 1 204 ? -1.011 -6.076 -6.515 1.00 81.75 204 MET A N 1
ATOM 1555 C CA . MET A 1 204 ? 0.127 -5.234 -6.909 1.00 81.75 204 MET A CA 1
ATOM 1556 C C . MET A 1 204 ? 1.346 -6.082 -7.306 1.00 81.75 204 MET A C 1
ATOM 1558 O O . MET A 1 204 ? 2.025 -5.820 -8.302 1.00 81.75 204 MET A O 1
ATOM 1562 N N . PHE A 1 205 ? 1.594 -7.176 -6.593 1.00 83.50 205 PHE A N 1
ATOM 1563 C CA . PHE A 1 205 ? 2.619 -8.138 -6.986 1.00 83.50 205 PHE A CA 1
ATOM 1564 C C . PHE A 1 205 ? 2.314 -8.821 -8.331 1.00 83.50 205 PHE A C 1
ATOM 1566 O O . PHE A 1 205 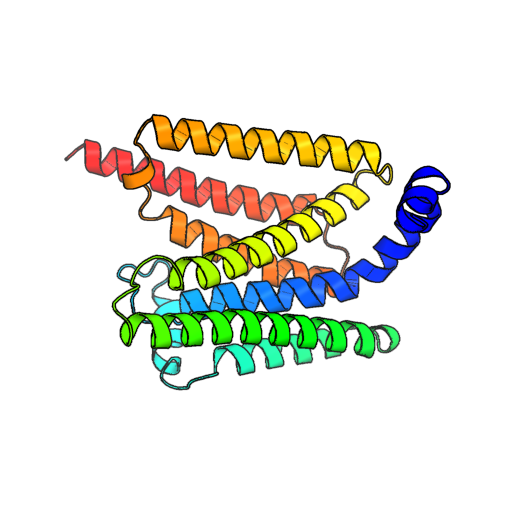? 3.205 -8.959 -9.169 1.00 83.50 205 PHE A O 1
ATOM 1573 N N . LEU A 1 206 ? 1.056 -9.196 -8.579 1.00 81.25 206 LEU A N 1
ATOM 1574 C CA . LEU A 1 206 ? 0.607 -9.782 -9.849 1.00 81.25 206 LEU A CA 1
ATOM 1575 C C . LEU A 1 206 ? 0.668 -8.793 -11.021 1.00 81.25 206 LEU A C 1
ATOM 1577 O O . LEU A 1 206 ? 1.061 -9.194 -12.117 1.00 81.25 206 LEU A O 1
ATOM 1581 N N . GLN A 1 207 ? 0.349 -7.516 -10.793 1.00 75.31 207 GLN A N 1
ATOM 1582 C CA . GLN A 1 207 ? 0.471 -6.439 -11.787 1.00 75.31 207 GLN A CA 1
ATOM 1583 C C . GLN A 1 207 ? 1.902 -6.294 -12.317 1.00 75.31 207 GLN A C 1
ATOM 1585 O O . GLN A 1 207 ? 2.115 -5.933 -13.473 1.00 75.31 207 GLN A O 1
ATOM 1590 N N . SER A 1 208 ? 2.899 -6.628 -11.492 1.00 73.81 208 SER A N 1
ATOM 1591 C CA . SER A 1 208 ? 4.301 -6.605 -11.918 1.00 73.81 208 SER A CA 1
ATOM 1592 C C . SER A 1 208 ? 4.613 -7.678 -12.972 1.00 73.81 208 SER A C 1
ATOM 1594 O O . SER A 1 208 ? 5.519 -7.485 -13.782 1.00 73.81 208 SER A O 1
ATOM 1596 N N . LEU A 1 209 ? 3.867 -8.791 -12.985 1.00 72.25 209 LEU A N 1
ATOM 1597 C CA . LEU A 1 209 ? 4.047 -9.911 -13.917 1.00 72.25 209 LEU A CA 1
ATOM 1598 C C . LEU A 1 209 ? 3.168 -9.780 -15.167 1.00 72.25 209 LEU A C 1
ATOM 1600 O O . LEU A 1 209 ? 3.630 -10.038 -16.279 1.00 72.25 209 LEU A O 1
ATOM 1604 N N . PHE A 1 210 ? 1.911 -9.371 -14.993 1.00 71.62 210 PHE A N 1
ATOM 1605 C CA . PHE A 1 210 ? 0.925 -9.249 -16.065 1.00 71.62 210 PHE A CA 1
ATOM 1606 C C . PHE A 1 210 ? 0.119 -7.963 -15.903 1.00 71.62 210 PHE A C 1
ATOM 1608 O O . PHE A 1 210 ? -0.192 -7.567 -14.787 1.00 71.62 210 PHE A O 1
ATOM 1615 N N . HIS A 1 211 ? -0.298 -7.353 -17.014 1.00 64.50 211 HIS A N 1
ATOM 1616 C CA . HIS A 1 211 ? -1.256 -6.248 -16.962 1.00 64.50 211 HIS A CA 1
ATOM 1617 C C . HIS A 1 211 ? -2.602 -6.794 -16.468 1.00 64.50 211 HIS A C 1
ATOM 1619 O O . HIS A 1 211 ? -3.314 -7.475 -17.209 1.00 64.50 211 HIS A O 1
ATOM 1625 N N . VAL A 1 212 ? -2.922 -6.547 -15.197 1.00 63.56 212 VAL A N 1
ATOM 1626 C CA . VAL A 1 212 ? -4.216 -6.908 -14.613 1.00 63.56 212 VAL A CA 1
ATOM 1627 C C . VAL A 1 212 ? -5.184 -5.758 -14.894 1.00 63.56 212 VAL A C 1
ATOM 1629 O O . VAL A 1 212 ? -4.890 -4.640 -14.479 1.00 63.56 212 VAL A O 1
ATOM 1632 N N . PRO A 1 213 ? -6.327 -5.991 -15.570 1.00 66.19 213 PRO A N 1
ATOM 1633 C CA . PRO A 1 213 ? -7.306 -4.933 -15.816 1.00 66.19 213 PRO A CA 1
ATOM 1634 C C . PRO A 1 213 ? -7.777 -4.318 -14.495 1.00 66.19 213 PRO A C 1
ATOM 1636 O O . PRO A 1 213 ? -8.173 -5.069 -13.599 1.00 66.19 213 PRO A O 1
ATOM 1639 N N . GLU A 1 214 ? -7.819 -2.986 -14.357 1.00 64.88 214 GLU A N 1
ATOM 1640 C CA . GLU A 1 214 ? -8.204 -2.393 -13.064 1.00 64.88 214 GLU A CA 1
ATOM 1641 C C . GLU A 1 214 ? -9.650 -2.688 -12.670 1.00 64.88 214 GLU A C 1
ATOM 1643 O O . GLU A 1 214 ? -10.006 -2.679 -11.496 1.00 64.88 214 GLU A O 1
ATOM 1648 N N . ILE A 1 215 ? -10.504 -3.012 -13.641 1.00 67.25 215 ILE A N 1
ATOM 1649 C CA . ILE A 1 215 ? -11.876 -3.453 -13.372 1.00 67.25 215 ILE A CA 1
ATOM 1650 C C . ILE A 1 215 ? -11.874 -4.715 -12.493 1.00 67.25 215 ILE A C 1
ATOM 1652 O O . ILE A 1 215 ? -12.732 -4.863 -11.625 1.00 67.25 215 ILE A O 1
ATOM 1656 N N . LEU A 1 216 ? -10.897 -5.611 -12.682 1.00 66.75 216 LEU A N 1
ATOM 1657 C CA . LEU A 1 216 ? -10.718 -6.799 -11.845 1.00 66.75 216 LEU A CA 1
ATOM 1658 C C . LEU A 1 216 ? -10.139 -6.435 -10.476 1.00 66.75 216 LEU A C 1
ATOM 1660 O O . LEU A 1 216 ? -10.625 -6.944 -9.469 1.00 66.75 216 LEU A O 1
ATOM 1664 N N . THR A 1 217 ? -9.147 -5.545 -10.417 1.00 66.38 217 THR A N 1
ATOM 1665 C CA . THR A 1 217 ? -8.507 -5.159 -9.149 1.00 66.38 217 THR A CA 1
ATOM 1666 C C . THR A 1 217 ? -9.467 -4.383 -8.245 1.00 66.38 217 THR A C 1
ATOM 1668 O O . THR A 1 217 ? -9.711 -4.783 -7.105 1.00 66.38 217 THR A O 1
ATOM 1671 N N . GLY A 1 218 ? -10.111 -3.344 -8.780 1.00 63.28 218 GLY A N 1
ATOM 1672 C CA . GLY A 1 218 ? -11.145 -2.571 -8.099 1.00 63.28 218 GLY A CA 1
ATOM 1673 C C . GLY A 1 218 ? -12.400 -3.397 -7.819 1.00 63.28 218 GLY A C 1
ATOM 1674 O O . GLY A 1 218 ? -12.997 -3.268 -6.751 1.00 63.28 218 GLY A O 1
ATOM 16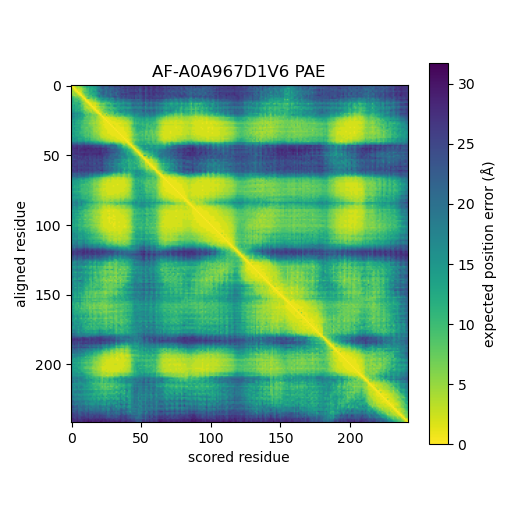75 N N . GLY A 1 219 ? -12.769 -4.309 -8.724 1.00 70.06 219 GLY A N 1
ATOM 1676 C CA . GLY A 1 219 ? -13.896 -5.222 -8.541 1.00 70.06 219 GLY A CA 1
ATOM 1677 C C . GLY A 1 219 ? -13.718 -6.158 -7.345 1.00 70.06 219 GLY A C 1
ATOM 1678 O O . GLY A 1 219 ? -14.642 -6.304 -6.548 1.00 70.06 219 GLY A O 1
ATOM 1679 N N . ILE A 1 220 ? -12.528 -6.743 -7.166 1.00 69.81 220 ILE A N 1
ATOM 1680 C CA . ILE A 1 220 ? -12.218 -7.593 -6.004 1.00 69.81 220 ILE A CA 1
ATOM 1681 C C . ILE A 1 220 ? -12.316 -6.785 -4.705 1.00 69.81 220 ILE A C 1
ATOM 1683 O O . ILE A 1 220 ? -12.947 -7.246 -3.753 1.00 69.81 220 ILE A O 1
ATOM 1687 N N . GLY A 1 221 ? -11.768 -5.566 -4.678 1.00 62.19 221 GLY A N 1
ATOM 1688 C CA . GLY A 1 221 ? -11.877 -4.670 -3.523 1.00 62.19 221 GLY A CA 1
ATOM 1689 C C . GLY A 1 221 ? -13.330 -4.334 -3.174 1.00 62.19 221 GLY A C 1
ATOM 1690 O O . GLY A 1 221 ? -13.746 -4.488 -2.026 1.00 62.19 221 GLY A O 1
ATOM 1691 N N . ILE A 1 222 ? -14.140 -3.960 -4.170 1.00 68.81 222 ILE A N 1
ATOM 1692 C CA . ILE A 1 222 ? -15.571 -3.661 -3.993 1.00 68.81 222 ILE A CA 1
ATOM 1693 C C . ILE A 1 222 ? -16.337 -4.890 -3.494 1.00 68.81 222 ILE A C 1
ATOM 1695 O O . ILE A 1 222 ? -17.182 -4.767 -2.608 1.00 68.81 222 ILE A O 1
ATOM 1699 N N . VAL A 1 223 ? -16.048 -6.079 -4.029 1.00 73.25 223 VAL A N 1
ATOM 1700 C CA . VAL A 1 223 ? -16.702 -7.326 -3.609 1.00 73.25 223 VAL A CA 1
ATOM 1701 C C . VAL A 1 223 ? -16.332 -7.685 -2.172 1.00 73.25 223 VAL A C 1
ATOM 1703 O O . VAL A 1 223 ? -17.221 -8.043 -1.403 1.00 73.25 223 VAL A O 1
ATOM 1706 N N . LEU A 1 224 ? -15.061 -7.556 -1.779 1.00 66.75 224 LEU A N 1
ATOM 1707 C CA . LEU A 1 224 ? -14.605 -7.841 -0.415 1.00 66.75 224 LEU A CA 1
ATOM 1708 C C . LEU A 1 224 ? -15.192 -6.860 0.604 1.00 66.75 224 LEU A C 1
ATOM 1710 O O . LEU A 1 224 ? -15.770 -7.293 1.602 1.00 66.75 224 LEU A O 1
ATOM 1714 N N . ILE A 1 225 ? -15.116 -5.554 0.329 1.00 67.56 225 ILE A N 1
ATOM 1715 C CA . ILE A 1 225 ? -15.687 -4.514 1.196 1.00 67.56 225 ILE A CA 1
ATOM 1716 C C . ILE A 1 225 ? -17.214 -4.649 1.248 1.00 67.56 225 ILE A C 1
ATOM 1718 O O . ILE A 1 225 ? -17.806 -4.574 2.323 1.00 67.56 225 ILE A O 1
ATOM 1722 N N . GLY A 1 226 ? -17.861 -4.920 0.112 1.00 68.31 226 GLY A N 1
ATOM 1723 C CA . GLY A 1 226 ? -19.302 -5.149 0.027 1.00 68.31 226 GLY A CA 1
ATOM 1724 C C . GLY A 1 226 ? -19.757 -6.378 0.818 1.00 68.31 226 GLY A C 1
ATOM 1725 O O . GLY A 1 226 ? -20.753 -6.306 1.538 1.00 68.31 226 GLY A O 1
ATOM 1726 N N . LEU A 1 227 ? -19.012 -7.487 0.752 1.00 68.25 227 LEU A N 1
ATOM 1727 C CA . LEU A 1 227 ? -19.266 -8.688 1.555 1.00 68.25 227 LEU A CA 1
ATOM 1728 C C . LEU A 1 227 ? -19.067 -8.430 3.049 1.00 68.25 227 LEU A C 1
ATOM 1730 O O . LEU A 1 227 ? -19.907 -8.855 3.844 1.00 68.25 227 LEU A O 1
ATOM 1734 N N . ALA A 1 228 ? -18.001 -7.723 3.430 1.00 61.66 228 ALA A N 1
ATOM 1735 C CA . ALA A 1 228 ? -17.744 -7.343 4.817 1.00 61.66 228 ALA A CA 1
ATOM 1736 C C . ALA A 1 228 ? -18.861 -6.438 5.363 1.00 61.66 228 ALA A C 1
ATOM 1738 O O . ALA A 1 228 ? -19.390 -6.685 6.448 1.00 61.66 228 ALA A O 1
ATOM 1739 N N . PHE A 1 229 ? -19.302 -5.454 4.577 1.00 66.06 229 PHE A N 1
ATOM 1740 C CA . PHE A 1 229 ? -20.399 -4.556 4.931 1.00 66.06 229 PHE A CA 1
ATOM 1741 C C . PHE A 1 229 ? -21.742 -5.293 5.039 1.00 66.06 229 PHE A C 1
ATOM 1743 O O . PHE A 1 229 ? -22.478 -5.112 6.010 1.00 66.06 229 PHE A O 1
ATOM 1750 N N . TYR A 1 230 ? -22.042 -6.191 4.094 1.00 71.00 230 TYR A N 1
ATOM 1751 C CA . TYR A 1 230 ? -23.251 -7.017 4.123 1.00 71.00 230 TYR A CA 1
ATOM 1752 C C . TYR A 1 230 ? -23.284 -7.937 5.350 1.00 71.00 230 TYR A C 1
ATOM 1754 O O . TYR A 1 230 ? -24.295 -8.008 6.053 1.00 71.00 230 TYR A O 1
ATOM 1762 N N . LYS A 1 231 ? -22.159 -8.597 5.652 1.00 61.28 231 LYS A N 1
ATOM 1763 C CA . LYS A 1 231 ? -21.987 -9.410 6.864 1.00 61.28 231 LYS A CA 1
ATOM 1764 C C . LYS A 1 231 ? -22.162 -8.574 8.133 1.00 61.28 231 LYS A C 1
ATOM 1766 O O . LYS A 1 231 ? -22.821 -9.038 9.061 1.00 61.28 231 LYS A O 1
ATOM 1771 N N . SER A 1 232 ? -21.650 -7.343 8.154 1.00 57.34 232 SER A N 1
ATOM 1772 C CA . SER A 1 232 ? -21.802 -6.437 9.295 1.00 57.34 232 SER A CA 1
ATOM 1773 C C . SER A 1 232 ? -23.261 -6.032 9.526 1.00 57.34 232 SER A C 1
ATOM 1775 O O . SER A 1 232 ? -23.733 -6.078 10.658 1.00 57.34 232 SER A O 1
ATOM 1777 N N . ILE A 1 233 ? -24.018 -5.711 8.468 1.00 66.69 233 ILE A N 1
ATOM 1778 C CA . ILE A 1 233 ? -25.452 -5.392 8.594 1.00 66.69 233 ILE A CA 1
ATOM 1779 C C . ILE A 1 233 ? -26.255 -6.616 9.054 1.00 66.69 233 ILE A C 1
ATOM 1781 O O . ILE A 1 233 ? -27.185 -6.481 9.849 1.00 66.69 233 ILE A O 1
ATOM 1785 N N . GLN A 1 234 ? -25.914 -7.812 8.567 1.00 63.72 234 GLN A N 1
ATOM 1786 C CA . GLN A 1 234 ? -26.592 -9.043 8.969 1.00 63.72 234 GLN A CA 1
ATOM 1787 C C . GLN A 1 234 ? -26.364 -9.359 10.453 1.00 63.72 234 GLN A C 1
ATOM 1789 O O . GLN A 1 234 ? -27.314 -9.722 11.143 1.00 63.72 234 GLN A O 1
ATOM 1794 N N . HIS A 1 235 ? -25.136 -9.187 10.951 1.00 57.03 235 HIS A N 1
ATOM 1795 C CA . HIS A 1 235 ? -24.820 -9.375 12.368 1.00 57.03 235 HIS A CA 1
ATOM 1796 C C . HIS A 1 235 ? -25.531 -8.339 13.249 1.00 57.03 235 HIS A C 1
ATOM 1798 O O . HIS A 1 235 ? -26.110 -8.690 14.274 1.00 57.03 235 HIS A O 1
ATOM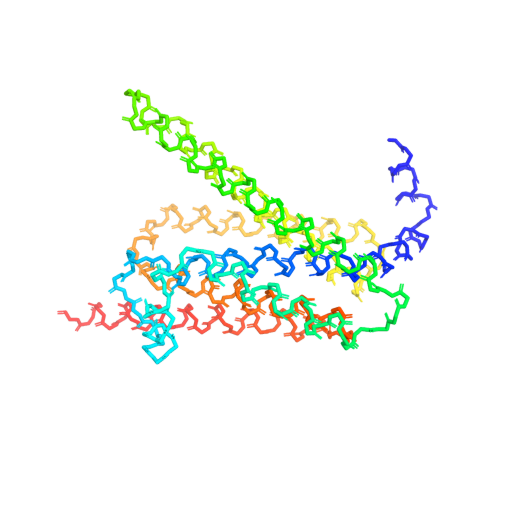 1804 N N . ASN A 1 236 ? -25.588 -7.086 12.794 1.00 58.12 236 ASN A N 1
ATOM 1805 C CA . ASN A 1 236 ? -26.281 -6.021 13.506 1.00 58.12 236 ASN A CA 1
ATOM 1806 C C . ASN A 1 236 ? -27.807 -6.255 13.586 1.00 58.12 236 ASN A C 1
ATOM 1808 O O . ASN A 1 236 ? -28.430 -6.109 14.635 1.00 58.12 236 ASN A O 1
ATOM 1812 N N . LYS A 1 237 ? -28.419 -6.758 12.503 1.00 57.03 237 LYS A N 1
ATOM 1813 C CA . LYS A 1 237 ? -29.833 -7.178 12.507 1.00 57.03 237 LYS A CA 1
ATOM 1814 C C . LYS A 1 237 ? -30.114 -8.408 13.377 1.00 57.03 237 LYS A C 1
ATOM 1816 O O . LYS A 1 237 ? -31.228 -8.531 13.873 1.00 57.03 237 LYS A O 1
ATOM 1821 N N . ALA A 1 238 ? -29.150 -9.314 13.540 1.00 52.19 238 ALA A N 1
ATOM 1822 C CA . ALA A 1 238 ? -29.301 -10.490 14.398 1.00 52.19 238 ALA A CA 1
ATOM 1823 C C . ALA A 1 238 ? -29.219 -10.128 15.893 1.00 52.19 238 ALA A C 1
ATOM 1825 O O . ALA A 1 238 ? -29.992 -10.660 16.687 1.00 52.19 238 ALA A O 1
ATOM 1826 N N . ASN A 1 239 ? -28.355 -9.176 16.260 1.00 50.75 239 ASN A N 1
ATOM 1827 C CA . ASN A 1 239 ? -28.251 -8.678 17.635 1.00 50.75 239 ASN A CA 1
ATOM 1828 C C . ASN A 1 239 ? -29.402 -7.731 18.018 1.00 50.75 239 ASN A C 1
ATOM 1830 O O . ASN A 1 239 ? -29.776 -7.693 19.180 1.00 50.75 239 ASN A O 1
ATOM 1834 N N . ALA A 1 240 ? -30.017 -7.024 17.062 1.00 47.62 240 ALA A N 1
ATOM 1835 C CA . ALA A 1 240 ? -31.215 -6.210 17.310 1.00 47.62 240 ALA A CA 1
ATOM 1836 C C . ALA A 1 240 ? -32.518 -7.028 17.478 1.00 47.62 240 ALA A C 1
ATOM 1838 O O . ALA A 1 240 ? -33.561 -6.461 17.802 1.00 47.62 240 ALA A O 1
ATOM 1839 N N . ALA A 1 241 ? -32.483 -8.340 17.213 1.00 46.19 241 ALA A N 1
ATOM 1840 C CA . ALA A 1 241 ? -33.626 -9.252 17.326 1.00 46.19 241 ALA A CA 1
ATOM 1841 C C . ALA A 1 241 ? -33.561 -10.181 18.560 1.00 46.19 241 ALA A C 1
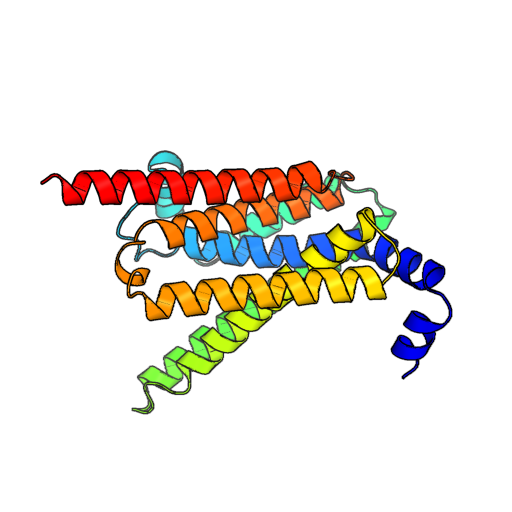ATOM 1843 O O . ALA A 1 241 ? -34.397 -11.079 18.677 1.00 46.19 241 ALA A O 1
ATOM 1844 N N . SER A 1 242 ? -32.580 -9.977 19.449 1.00 38.53 242 SER A N 1
ATOM 1845 C CA . SER A 1 242 ? -32.421 -10.665 20.744 1.00 38.53 242 SER A CA 1
ATOM 1846 C C . SER A 1 242 ? -32.615 -9.676 21.889 1.00 38.53 242 SER A C 1
ATOM 1848 O O . SER A 1 242 ? -33.159 -10.096 22.932 1.00 38.53 242 SER A O 1
#